Protein AF-A0A066YTC1-F1 (afdb_monomer_lite)

pLDDT: mean 77.13, std 18.14, range [31.25, 95.88]

Radius of gyration: 30.44 Å; chains: 1; bounding box: 88×81×54 Å

Organism: NCBI:txid1348663

Structure (mmCIF, N/CA/C/O backbone):
data_AF-A0A066YTC1-F1
#
_entry.id   AF-A0A066YTC1-F1
#
loop_
_atom_site.group_PDB
_atom_site.id
_atom_site.type_symbol
_atom_site.label_atom_id
_atom_site.label_alt_id
_atom_site.label_comp_id
_atom_site.label_asym_id
_atom_site.label_entity_id
_atom_site.label_seq_id
_atom_site.pdbx_PDB_ins_code
_atom_site.Cartn_x
_atom_site.Cartn_y
_atom_site.Cartn_z
_atom_site.occupancy
_atom_site.B_iso_or_equiv
_atom_site.auth_seq_id
_atom_site.auth_comp_id
_atom_site.auth_asym_id
_atom_site.auth_atom_id
_atom_site.pdbx_PDB_model_num
ATOM 1 N N . MET A 1 1 ? -10.044 -50.002 -0.070 1.00 46.72 1 MET A N 1
ATOM 2 C CA . MET A 1 1 ? -9.550 -51.236 0.582 1.00 46.72 1 MET A CA 1
ATOM 3 C C . MET A 1 1 ? -8.366 -51.788 -0.200 1.00 46.72 1 MET A C 1
ATOM 5 O O . MET A 1 1 ? -8.570 -52.399 -1.236 1.00 46.72 1 MET A O 1
ATOM 9 N N . ARG A 1 2 ? -7.144 -51.560 0.283 1.00 45.00 2 ARG A N 1
ATOM 10 C CA . ARG A 1 2 ? -5.980 -52.449 0.132 1.00 45.00 2 ARG A CA 1
ATOM 11 C C . ARG A 1 2 ? -5.010 -52.040 1.239 1.00 45.00 2 A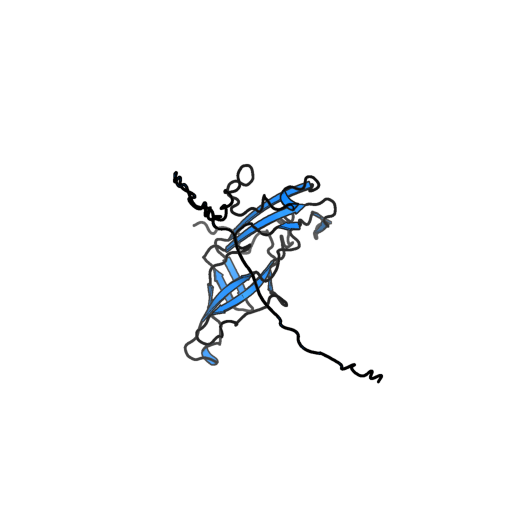RG A C 1
ATOM 13 O O . ARG A 1 2 ? -4.481 -50.937 1.222 1.00 45.00 2 ARG A O 1
ATOM 20 N N . ARG A 1 3 ? -4.953 -52.881 2.272 1.00 45.44 3 ARG A N 1
ATOM 21 C CA . ARG A 1 3 ? -4.012 -52.799 3.390 1.00 45.44 3 ARG A CA 1
ATOM 22 C C . ARG A 1 3 ? -2.730 -53.494 2.942 1.00 45.44 3 ARG A C 1
ATOM 24 O O . ARG A 1 3 ? -2.823 -54.600 2.416 1.00 45.44 3 ARG A O 1
ATOM 31 N N . THR A 1 4 ? -1.585 -52.886 3.216 1.00 64.12 4 THR A N 1
ATOM 32 C CA . THR A 1 4 ? -0.283 -53.563 3.198 1.00 64.12 4 THR A CA 1
ATOM 33 C C . THR A 1 4 ? 0.360 -53.341 4.577 1.00 64.12 4 THR A C 1
ATOM 35 O O . THR A 1 4 ? 0.188 -52.245 5.119 1.00 64.12 4 THR A O 1
ATOM 38 N N . PRO A 1 5 ? 0.989 -54.359 5.196 1.00 68.12 5 PRO A N 1
ATOM 39 C CA . PRO A 1 5 ? 1.424 -54.341 6.596 1.00 68.12 5 PRO A CA 1
ATOM 40 C C . PRO A 1 5 ? 2.858 -53.795 6.778 1.00 68.12 5 PRO A C 1
ATOM 42 O O . PRO A 1 5 ? 3.534 -53.547 5.778 1.00 68.12 5 PRO A O 1
ATOM 45 N N . PRO A 1 6 ? 3.314 -53.591 8.034 1.00 56.53 6 PRO A N 1
ATOM 46 C CA . PRO A 1 6 ? 4.632 -53.047 8.346 1.00 56.53 6 PRO A CA 1
ATOM 47 C C . PRO A 1 6 ? 5.684 -54.154 8.505 1.00 56.53 6 PRO A C 1
ATOM 49 O O . PRO A 1 6 ? 5.406 -55.180 9.126 1.00 56.53 6 PRO A O 1
ATOM 52 N N . ASP A 1 7 ? 6.904 -53.907 8.026 1.00 51.28 7 ASP A N 1
ATOM 53 C CA . ASP A 1 7 ? 8.065 -54.727 8.377 1.00 51.28 7 ASP A CA 1
ATOM 54 C C . ASP A 1 7 ? 8.744 -54.180 9.639 1.00 51.28 7 ASP A C 1
ATOM 56 O O . ASP A 1 7 ? 9.240 -53.052 9.696 1.00 51.28 7 ASP A O 1
ATOM 60 N N . HIS A 1 8 ? 8.725 -55.022 10.670 1.00 46.16 8 HIS A N 1
ATOM 61 C CA . HIS A 1 8 ? 9.591 -54.981 11.839 1.00 46.16 8 HIS A CA 1
ATOM 62 C C . HIS A 1 8 ? 10.933 -55.664 11.544 1.00 46.16 8 HIS A C 1
ATOM 64 O O . HIS A 1 8 ? 11.001 -56.530 10.674 1.00 46.16 8 HIS A O 1
ATOM 70 N N . SER A 1 9 ? 11.909 -55.399 12.427 1.00 46.56 9 SER A N 1
ATOM 71 C CA . SER A 1 9 ? 13.185 -56.118 12.666 1.00 46.56 9 SER A CA 1
ATOM 72 C C . SER A 1 9 ? 14.407 -55.376 12.110 1.00 46.56 9 SER A C 1
ATOM 74 O O . SER A 1 9 ? 14.385 -54.907 10.985 1.00 46.56 9 SER A O 1
ATOM 76 N N . ALA A 1 10 ? 15.539 -55.238 12.794 1.00 41.75 10 ALA A N 1
ATOM 77 C CA . ALA A 1 10 ? 15.956 -55.588 14.146 1.00 41.75 10 ALA A CA 1
ATOM 78 C C . ALA A 1 10 ? 17.289 -54.858 14.417 1.00 41.75 10 ALA A C 1
ATOM 80 O O . ALA A 1 10 ? 18.056 -54.584 13.497 1.00 41.75 10 ALA A O 1
ATOM 81 N N . SER A 1 11 ? 17.558 -54.581 15.691 1.00 47.09 11 SER A N 1
ATOM 82 C CA . SER A 1 11 ? 18.873 -54.201 16.218 1.00 47.09 11 SER A CA 1
ATOM 83 C C . SER A 1 11 ? 19.617 -55.463 16.678 1.00 47.09 11 SER A C 1
ATOM 85 O O . SER A 1 11 ? 18.967 -56.384 17.182 1.00 47.09 11 SER A O 1
ATOM 87 N N . PRO A 1 12 ? 20.948 -55.526 16.521 1.00 56.38 12 PRO A N 1
ATOM 88 C CA . PRO A 1 12 ? 21.817 -55.904 17.644 1.00 56.38 12 PRO A CA 1
ATOM 89 C C . PRO A 1 12 ? 23.050 -54.978 17.709 1.00 56.38 12 PRO A C 1
ATOM 91 O O . PRO A 1 12 ? 23.628 -54.607 16.694 1.00 56.38 12 PRO A O 1
ATOM 94 N N . ASP A 1 13 ? 23.332 -54.342 18.841 1.00 41.47 13 ASP A N 1
ATOM 95 C CA . ASP A 1 13 ? 24.068 -54.813 20.028 1.00 41.47 13 ASP A CA 1
ATOM 96 C C . ASP A 1 13 ? 25.603 -54.899 19.855 1.00 41.47 13 ASP A C 1
ATOM 98 O O . ASP A 1 13 ? 26.120 -55.639 19.028 1.00 41.47 13 ASP A O 1
ATOM 102 N N . ARG A 1 14 ? 26.277 -54.125 20.723 1.00 47.91 14 ARG A N 1
ATOM 103 C CA . ARG A 1 14 ? 27.639 -54.243 21.287 1.00 47.91 14 ARG A CA 1
ATOM 104 C C . ARG A 1 14 ? 28.844 -54.538 20.381 1.00 47.91 14 ARG A C 1
ATOM 106 O O . ARG A 1 14 ? 28.987 -55.629 19.862 1.00 47.91 14 ARG A O 1
ATOM 113 N N . THR A 1 15 ? 29.862 -53.678 20.512 1.00 49.47 15 THR A N 1
ATOM 114 C CA . THR A 1 15 ? 31.128 -54.070 21.175 1.00 49.47 15 THR A CA 1
ATOM 115 C C . THR A 1 15 ? 31.935 -52.842 21.594 1.00 49.47 15 THR A C 1
ATOM 117 O O . THR A 1 15 ? 32.222 -51.961 20.789 1.00 49.47 15 THR A O 1
ATOM 120 N N . ALA A 1 16 ? 32.305 -52.812 22.871 1.00 50.06 16 ALA A N 1
ATOM 121 C CA . ALA A 1 16 ? 33.395 -52.019 23.415 1.00 50.06 16 ALA A CA 1
ATOM 122 C C . ALA A 1 16 ? 34.653 -52.897 23.460 1.00 50.06 16 ALA A C 1
ATOM 124 O O . ALA A 1 16 ? 34.527 -54.067 23.806 1.00 50.06 16 ALA A O 1
ATOM 125 N N . ASP A 1 17 ? 35.833 -52.339 23.172 1.00 48.75 17 ASP A N 1
ATOM 126 C CA . ASP A 1 17 ? 37.091 -52.688 23.854 1.00 48.75 17 ASP A CA 1
ATOM 127 C C . ASP A 1 17 ? 38.230 -51.733 23.428 1.00 48.75 17 ASP A C 1
ATOM 129 O O . ASP A 1 17 ? 38.425 -51.456 22.250 1.00 48.75 17 ASP A O 1
ATOM 133 N N . ARG A 1 18 ? 38.834 -51.050 24.416 1.00 45.47 18 ARG A N 1
ATOM 134 C CA . ARG A 1 18 ? 40.226 -51.184 24.918 1.00 45.47 18 ARG A CA 1
ATOM 135 C C . ARG A 1 18 ? 41.316 -50.635 23.983 1.00 45.47 18 ARG A C 1
ATOM 137 O O . ARG A 1 18 ? 41.482 -51.096 22.871 1.00 45.47 18 ARG A O 1
ATOM 144 N N . ALA A 1 19 ? 42.043 -49.571 24.332 1.00 42.09 19 ALA A N 1
ATOM 145 C CA . ALA A 1 19 ? 42.971 -49.333 25.455 1.00 42.09 19 ALA A CA 1
ATOM 146 C C . ALA A 1 19 ? 44.452 -49.515 25.058 1.00 42.09 19 ALA A C 1
ATOM 148 O O . ALA A 1 19 ? 44.868 -50.595 24.659 1.00 42.09 19 ALA A O 1
ATOM 149 N N . GLY A 1 20 ? 45.247 -48.468 25.330 1.00 37.41 20 GLY A N 1
ATOM 150 C CA . GLY A 1 20 ? 46.707 -48.505 25.528 1.00 37.41 20 GLY A CA 1
ATOM 151 C C . GLY A 1 20 ? 47.554 -48.390 24.249 1.00 37.41 20 GLY A C 1
ATOM 152 O O . GLY A 1 20 ? 47.201 -48.932 23.223 1.00 37.41 20 GLY A O 1
ATOM 153 N N . SER A 1 21 ? 48.731 -47.759 24.216 1.00 45.66 21 SER A N 1
ATOM 154 C CA . SER A 1 21 ? 49.589 -47.260 25.288 1.00 45.66 21 SER A CA 1
ATOM 155 C C . SER A 1 21 ? 50.805 -46.528 24.680 1.00 45.66 21 SER A C 1
ATOM 157 O O . SER A 1 21 ? 51.435 -47.043 23.767 1.00 45.66 21 SER A O 1
ATOM 159 N N . ARG A 1 22 ? 51.201 -45.419 25.323 1.00 51.78 22 ARG A N 1
ATOM 160 C CA . ARG A 1 22 ? 52.590 -44.993 25.621 1.00 51.78 22 ARG A CA 1
ATOM 161 C C . ARG A 1 22 ? 53.524 -44.357 24.562 1.00 51.78 22 ARG A C 1
ATOM 163 O O . ARG A 1 22 ? 54.118 -45.023 23.729 1.00 51.78 22 ARG A O 1
ATOM 170 N N . ARG A 1 23 ? 53.910 -43.129 24.963 1.00 47.91 23 ARG A N 1
ATOM 171 C CA . ARG A 1 23 ? 55.274 -42.553 25.097 1.00 47.91 23 ARG A CA 1
ATOM 172 C C . ARG A 1 23 ? 55.883 -41.897 23.852 1.00 47.91 23 ARG A C 1
ATOM 174 O O . ARG A 1 23 ? 56.319 -42.579 22.939 1.00 47.91 23 ARG A O 1
ATOM 181 N N . LYS A 1 24 ? 56.161 -40.592 23.973 1.00 47.41 24 LYS A N 1
ATOM 182 C CA . LYS A 1 24 ? 57.497 -40.079 24.348 1.00 47.41 24 LYS A CA 1
ATOM 183 C C . LYS A 1 24 ? 57.399 -38.641 24.885 1.00 47.41 24 LYS A C 1
ATOM 185 O O . LYS A 1 24 ? 56.796 -37.779 24.262 1.00 47.41 24 LYS A O 1
ATOM 190 N N . LEU A 1 25 ? 57.981 -38.425 26.069 1.00 50.84 25 LEU A N 1
ATOM 191 C CA . LEU A 1 25 ? 58.286 -37.109 26.633 1.00 50.84 25 LEU A CA 1
ATOM 192 C C . LEU A 1 25 ? 59.528 -36.537 25.936 1.00 50.84 25 LEU A C 1
ATOM 194 O O . LEU A 1 25 ? 60.524 -37.246 25.803 1.00 50.84 25 LEU A O 1
ATOM 198 N N . GLY A 1 26 ? 59.499 -35.242 25.630 1.00 40.94 26 GLY A N 1
ATOM 199 C CA . GLY A 1 26 ? 60.671 -34.423 25.332 1.00 40.94 26 GLY A CA 1
ATOM 200 C C . GLY A 1 26 ? 60.413 -32.978 25.764 1.00 40.94 26 GLY A C 1
ATOM 201 O O . GLY A 1 26 ? 59.666 -32.263 25.112 1.00 40.94 26 GLY A O 1
ATOM 202 N N . ARG A 1 27 ? 60.987 -32.590 26.909 1.00 50.97 27 ARG A N 1
ATOM 203 C CA . ARG A 1 27 ? 61.191 -31.203 27.387 1.00 50.97 27 ARG A CA 1
ATOM 204 C C . ARG A 1 27 ? 62.142 -30.500 26.385 1.00 50.97 27 ARG A C 1
ATOM 206 O O . ARG A 1 27 ? 62.996 -31.197 25.856 1.00 50.97 27 ARG A O 1
ATOM 213 N N . LEU A 1 28 ? 62.126 -29.210 26.035 1.00 48.44 28 LEU A N 1
ATOM 214 C CA . LEU A 1 28 ? 61.995 -27.936 26.759 1.00 48.44 28 LEU A CA 1
ATOM 215 C C . LEU A 1 28 ? 62.015 -26.801 25.699 1.00 48.44 28 LEU A C 1
ATOM 217 O O . LEU A 1 28 ? 62.734 -26.955 24.716 1.00 48.44 28 LEU A O 1
ATOM 221 N N . ALA A 1 29 ? 61.322 -25.678 25.957 1.00 44.47 29 ALA A N 1
ATOM 222 C CA . ALA A 1 29 ? 61.742 -24.272 25.728 1.00 44.47 29 ALA A CA 1
ATOM 223 C C . ALA A 1 29 ? 60.575 -23.344 25.302 1.00 44.47 29 ALA A C 1
ATOM 225 O O . ALA A 1 29 ? 60.117 -23.355 24.166 1.00 44.47 29 ALA A O 1
ATOM 226 N N . VAL A 1 30 ? 60.134 -22.515 26.252 1.00 48.62 30 VAL A N 1
ATOM 227 C CA . VAL A 1 30 ? 59.433 -21.219 26.086 1.00 48.62 30 VAL A CA 1
ATOM 228 C C . VAL A 1 30 ? 60.564 -20.176 25.939 1.00 48.62 30 VAL A C 1
ATOM 230 O O . VAL A 1 30 ? 61.542 -20.345 26.674 1.00 48.62 30 VAL A O 1
ATOM 233 N N . PRO A 1 31 ? 60.524 -19.151 25.049 1.00 49.97 31 PRO A N 1
ATOM 234 C CA . PRO A 1 31 ? 59.521 -18.078 25.131 1.00 49.97 31 PRO A CA 1
ATOM 235 C C . PRO A 1 31 ? 59.122 -17.359 23.822 1.00 49.97 31 PRO A C 1
ATOM 237 O O . PRO A 1 31 ? 59.893 -17.265 22.879 1.00 49.97 31 PRO A O 1
ATOM 240 N N . ALA A 1 32 ? 57.915 -16.782 23.818 1.00 44.03 32 ALA A N 1
ATOM 241 C CA . ALA A 1 32 ? 57.628 -15.377 23.475 1.00 44.03 32 ALA A CA 1
ATOM 242 C C . ALA A 1 32 ? 56.118 -15.215 23.241 1.00 44.03 32 ALA A C 1
ATOM 244 O O . ALA A 1 32 ? 55.546 -15.747 22.293 1.00 44.03 32 ALA A O 1
ATOM 245 N N . ALA A 1 33 ? 55.474 -14.490 24.150 1.00 49.41 33 ALA A N 1
ATOM 246 C CA . ALA A 1 33 ? 54.106 -14.024 24.011 1.00 49.41 33 ALA A CA 1
ATOM 247 C C . ALA A 1 33 ? 53.993 -13.013 22.861 1.00 49.41 33 ALA A C 1
ATOM 249 O O . ALA A 1 33 ? 54.885 -12.185 22.723 1.00 49.41 33 ALA A O 1
ATOM 250 N N . LEU A 1 34 ? 52.878 -13.040 22.122 1.00 43.94 34 LEU A N 1
ATOM 251 C CA . LEU A 1 34 ? 52.234 -11.867 21.512 1.00 43.94 34 LEU A CA 1
ATOM 252 C C . LEU A 1 34 ? 50.791 -12.232 21.101 1.00 43.94 34 LEU A C 1
ATOM 254 O O . LEU A 1 34 ? 50.549 -12.916 20.115 1.00 43.94 34 LEU A O 1
ATOM 258 N N . ALA A 1 35 ? 49.857 -11.807 21.955 1.00 48.38 35 ALA A N 1
ATOM 259 C CA . ALA A 1 35 ? 48.477 -11.397 21.679 1.00 48.38 35 ALA A CA 1
ATOM 260 C C . ALA A 1 35 ? 47.731 -12.023 20.476 1.00 48.38 35 ALA A C 1
ATOM 262 O O . ALA A 1 35 ? 47.620 -11.424 19.411 1.00 48.38 35 ALA A O 1
ATOM 263 N N . GLY A 1 36 ? 47.061 -13.155 20.708 1.00 46.12 36 GLY A N 1
ATOM 264 C CA . GLY A 1 36 ? 45.890 -13.560 19.924 1.00 46.12 36 GLY A CA 1
ATOM 265 C C . GLY A 1 36 ? 44.627 -12.902 20.480 1.00 46.12 36 GLY A C 1
ATOM 266 O O . GLY A 1 36 ? 43.825 -13.567 21.132 1.00 46.12 36 GLY A O 1
ATOM 267 N N . ALA A 1 37 ? 44.478 -11.586 20.301 1.00 48.78 37 ALA A N 1
ATOM 268 C CA . ALA A 1 37 ? 43.236 -10.897 20.634 1.00 48.78 37 ALA A CA 1
ATOM 269 C C . ALA A 1 37 ? 42.168 -11.288 19.605 1.00 48.78 37 ALA A C 1
ATOM 271 O O . ALA A 1 37 ? 42.297 -11.018 18.412 1.00 48.78 37 ALA A O 1
ATOM 272 N N . ALA A 1 38 ? 41.134 -11.968 20.090 1.00 48.19 38 ALA A N 1
ATOM 273 C CA . ALA A 1 38 ? 39.969 -12.373 19.331 1.00 48.19 38 ALA A CA 1
ATOM 274 C C . ALA A 1 38 ? 39.331 -11.169 18.620 1.00 48.19 38 ALA A C 1
ATOM 276 O O . ALA A 1 38 ? 38.772 -10.277 19.257 1.00 48.19 38 ALA A O 1
ATOM 277 N N . LEU A 1 39 ? 39.366 -11.175 17.288 1.00 49.16 39 LEU A N 1
ATOM 278 C CA . LEU A 1 39 ? 38.479 -10.361 16.467 1.00 49.16 39 LEU A CA 1
ATOM 279 C C . LEU A 1 39 ? 37.079 -10.985 16.523 1.00 49.16 39 LEU A C 1
ATOM 281 O O . LEU A 1 39 ? 36.640 -11.661 15.597 1.00 49.16 39 LEU A O 1
ATOM 285 N N . LEU A 1 40 ? 36.360 -10.749 17.620 1.00 50.16 40 LEU A N 1
ATOM 286 C CA . LEU A 1 40 ? 34.901 -10.741 17.588 1.00 50.16 40 LEU A CA 1
ATOM 287 C C . LEU A 1 40 ? 34.491 -9.438 16.897 1.00 50.16 40 LEU A C 1
ATOM 289 O O . LEU A 1 40 ? 34.087 -8.470 17.537 1.00 50.16 40 LEU A O 1
ATOM 293 N N . ALA A 1 41 ? 34.662 -9.395 15.575 1.00 52.09 41 ALA A N 1
ATOM 294 C CA . ALA A 1 41 ? 34.012 -8.393 14.754 1.00 52.09 41 ALA A CA 1
ATOM 295 C C . ALA A 1 41 ? 32.510 -8.670 14.851 1.00 52.09 41 ALA A C 1
ATOM 297 O O . ALA A 1 41 ? 31.977 -9.535 14.158 1.00 52.09 41 ALA A O 1
ATOM 298 N N . GLY A 1 42 ? 31.843 -7.984 15.780 1.00 46.66 42 GLY A N 1
ATOM 299 C CA . GLY A 1 42 ? 30.395 -7.914 15.793 1.00 46.66 42 GLY A CA 1
ATOM 300 C C . GLY A 1 42 ? 29.955 -7.429 14.420 1.00 46.66 42 GLY A C 1
ATOM 301 O O . GLY A 1 42 ? 30.289 -6.316 14.015 1.00 46.66 42 GLY A O 1
ATOM 302 N N . THR A 1 43 ? 29.250 -8.276 13.679 1.00 45.72 43 THR A N 1
ATOM 303 C CA . THR A 1 43 ? 28.536 -7.878 12.472 1.00 45.72 43 THR A CA 1
ATOM 304 C C . THR A 1 43 ? 27.374 -6.995 12.907 1.00 45.72 43 THR A C 1
ATOM 306 O O . THR A 1 43 ? 26.236 -7.435 13.041 1.00 45.72 43 THR A O 1
ATOM 309 N N . VAL A 1 44 ? 27.666 -5.723 13.187 1.00 47.03 44 VAL A N 1
ATOM 310 C CA . VAL A 1 44 ? 26.627 -4.697 13.236 1.00 47.03 44 VAL A CA 1
ATOM 311 C C . VAL A 1 44 ? 25.929 -4.728 11.877 1.00 47.03 44 VAL A C 1
ATOM 313 O O . VAL A 1 44 ? 26.619 -4.635 10.856 1.00 47.03 44 VAL A O 1
ATOM 316 N N . PRO A 1 45 ? 24.598 -4.914 11.823 1.00 48.47 45 PRO A N 1
ATOM 317 C CA . PRO A 1 45 ? 23.890 -4.834 10.559 1.00 48.47 45 PRO A CA 1
ATOM 318 C C . PRO A 1 45 ? 24.192 -3.461 9.965 1.00 48.47 45 PRO A C 1
ATOM 320 O O . PRO A 1 45 ? 23.992 -2.434 10.616 1.00 48.47 45 PRO A O 1
ATOM 323 N N . ALA A 1 46 ? 24.741 -3.444 8.752 1.00 53.84 46 ALA A N 1
ATOM 324 C CA . ALA A 1 46 ? 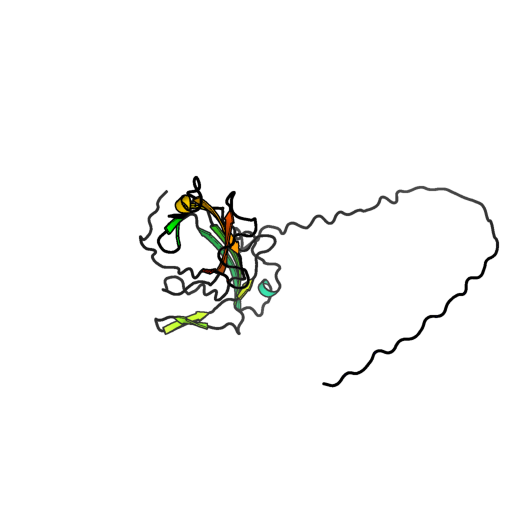24.954 -2.208 8.029 1.00 53.84 46 ALA A CA 1
ATOM 325 C C . ALA A 1 46 ? 23.582 -1.555 7.823 1.00 53.84 46 ALA A C 1
ATOM 327 O O . ALA A 1 46 ? 22.764 -2.050 7.046 1.00 53.84 46 ALA A O 1
ATOM 328 N N . SER A 1 47 ? 23.310 -0.462 8.541 1.00 57.19 47 SER A N 1
ATOM 329 C CA . SER A 1 47 ? 22.188 0.407 8.202 1.00 57.19 47 SER A CA 1
ATOM 330 C C . SER A 1 47 ? 22.403 0.876 6.771 1.00 57.19 47 SER A C 1
ATOM 332 O O . SER A 1 47 ? 23.396 1.541 6.476 1.00 57.19 47 SER A O 1
ATOM 334 N N . ALA A 1 48 ? 21.495 0.483 5.877 1.00 63.22 48 ALA A N 1
ATOM 335 C CA . ALA A 1 48 ? 21.498 0.965 4.507 1.00 63.22 48 ALA A CA 1
ATOM 336 C C . ALA A 1 48 ? 21.497 2.499 4.532 1.00 63.22 48 ALA A C 1
ATOM 338 O O . ALA A 1 48 ? 20.656 3.109 5.198 1.00 63.22 48 ALA A O 1
ATOM 339 N N . ALA A 1 49 ? 22.464 3.113 3.847 1.00 67.06 49 ALA A N 1
ATOM 340 C CA . ALA A 1 49 ? 22.498 4.558 3.691 1.00 67.06 49 ALA A CA 1
ATOM 341 C C . ALA A 1 49 ? 21.185 5.036 3.054 1.00 67.06 49 ALA A C 1
ATOM 343 O O . ALA A 1 49 ? 20.603 4.335 2.220 1.00 67.06 49 ALA A O 1
ATOM 344 N N . ALA A 1 50 ? 20.719 6.223 3.451 1.00 74.44 50 ALA A N 1
ATOM 345 C CA . ALA A 1 50 ? 19.537 6.815 2.839 1.00 74.44 50 ALA A CA 1
ATOM 346 C C . ALA A 1 50 ? 19.731 6.911 1.308 1.00 74.44 50 ALA A C 1
ATOM 348 O O . ALA A 1 50 ? 20.831 7.258 0.864 1.00 74.44 50 ALA A O 1
ATOM 349 N N . PRO A 1 51 ? 18.698 6.611 0.499 1.00 82.50 51 PRO A N 1
ATOM 350 C CA . PRO A 1 51 ? 18.778 6.692 -0.953 1.00 82.50 51 PRO A CA 1
ATOM 351 C C . PRO A 1 51 ? 19.241 8.077 -1.419 1.00 82.50 51 PRO A C 1
ATOM 353 O O . PRO A 1 51 ? 18.702 9.097 -0.987 1.00 82.50 51 PRO A O 1
ATOM 356 N N . GLY A 1 52 ? 20.244 8.104 -2.297 1.00 84.94 52 GLY A N 1
ATOM 357 C CA . GLY A 1 52 ? 20.758 9.325 -2.919 1.00 84.94 52 GLY A CA 1
ATOM 358 C C . GLY A 1 52 ? 20.217 9.555 -4.333 1.00 84.94 52 GLY A C 1
ATOM 359 O O . GLY A 1 52 ? 19.410 8.781 -4.855 1.00 84.94 52 GLY A O 1
ATOM 360 N N . GLY A 1 53 ? 20.697 10.619 -4.981 1.00 86.88 53 GLY A N 1
ATOM 361 C CA . GLY A 1 53 ? 20.372 10.930 -6.376 1.00 86.88 53 GLY A CA 1
ATOM 362 C C . GLY A 1 53 ? 18.867 11.165 -6.585 1.00 86.88 53 GLY A C 1
ATOM 363 O O . GLY A 1 53 ? 18.268 11.892 -5.785 1.00 86.88 53 GLY A O 1
ATOM 364 N N . PRO A 1 54 ? 18.230 10.555 -7.606 1.00 85.75 54 PRO A N 1
ATOM 365 C CA . PRO A 1 54 ? 16.804 10.758 -7.891 1.00 85.75 54 PRO A CA 1
ATOM 366 C C . PRO A 1 54 ? 15.874 10.215 -6.793 1.00 85.75 54 PRO A C 1
ATOM 368 O O . PRO A 1 54 ? 14.688 10.521 -6.796 1.00 85.75 54 PRO A O 1
ATOM 371 N N . TYR A 1 55 ? 16.407 9.444 -5.840 1.00 88.56 55 TYR A N 1
ATOM 372 C CA . TYR A 1 55 ? 15.659 8.865 -4.724 1.00 88.56 55 TYR A CA 1
ATOM 373 C C . TYR A 1 55 ? 15.847 9.629 -3.408 1.00 88.56 55 TYR A C 1
ATOM 375 O O . TYR A 1 55 ? 15.401 9.171 -2.353 1.00 88.56 55 TYR A O 1
ATOM 383 N N . THR A 1 56 ? 16.505 10.790 -3.448 1.00 89.00 56 THR A N 1
ATOM 384 C CA . THR A 1 56 ? 16.699 11.635 -2.265 1.00 89.00 56 THR A CA 1
ATOM 385 C C . THR A 1 56 ? 15.349 11.955 -1.619 1.00 89.00 56 THR A C 1
ATOM 387 O O . THR A 1 56 ? 14.429 12.432 -2.277 1.00 89.00 56 THR A O 1
ATOM 390 N N . GLY A 1 57 ? 15.215 11.669 -0.321 1.00 85.56 57 GLY A N 1
ATOM 391 C CA . GLY A 1 57 ? 13.966 11.870 0.426 1.00 85.56 57 GLY A CA 1
ATOM 392 C C . GLY A 1 57 ? 12.947 10.728 0.310 1.00 85.56 57 GLY A C 1
ATOM 393 O O . GLY A 1 57 ? 11.929 10.754 0.997 1.00 85.56 57 GLY A O 1
ATOM 394 N N . MET A 1 58 ? 13.225 9.677 -0.470 1.00 87.06 58 MET A N 1
ATOM 395 C CA . MET A 1 58 ? 12.308 8.541 -0.664 1.00 87.06 58 MET A CA 1
ATOM 396 C C . MET A 1 58 ? 12.454 7.430 0.389 1.00 87.06 58 MET A C 1
ATOM 398 O O . MET A 1 58 ? 12.001 6.304 0.187 1.00 87.06 58 MET A O 1
ATOM 402 N N . GLY A 1 59 ? 13.065 7.742 1.536 1.00 84.62 59 GLY A N 1
ATOM 403 C CA . GLY A 1 59 ? 13.097 6.874 2.715 1.00 84.62 59 GLY A CA 1
ATOM 404 C C . GLY A 1 59 ? 13.703 5.496 2.449 1.00 84.62 59 GLY A C 1
ATOM 405 O O . GLY A 1 59 ? 14.887 5.380 2.168 1.00 84.62 59 GLY A O 1
ATOM 406 N N . ASN A 1 60 ? 12.892 4.444 2.563 1.00 91.06 60 ASN A N 1
ATOM 407 C CA . ASN A 1 60 ? 13.320 3.042 2.520 1.00 91.06 60 ASN A CA 1
ATOM 408 C C . ASN A 1 60 ? 13.172 2.401 1.129 1.00 91.06 60 ASN A C 1
ATOM 410 O O . ASN A 1 60 ? 12.866 1.213 1.007 1.00 91.06 60 ASN A O 1
ATOM 414 N N . CYS A 1 61 ? 13.361 3.202 0.081 1.00 91.38 61 CYS A N 1
ATOM 415 C CA . CYS A 1 61 ? 13.358 2.761 -1.310 1.00 91.38 61 CYS A CA 1
ATOM 416 C C . CYS A 1 61 ? 14.311 1.555 -1.507 1.00 91.38 61 CYS A C 1
ATOM 418 O O . CYS A 1 61 ? 15.489 1.654 -1.149 1.00 91.38 61 CYS A O 1
ATOM 420 N N . PRO A 1 62 ? 13.842 0.414 -2.049 1.00 93.56 62 PRO A N 1
ATOM 421 C CA . PRO A 1 62 ? 14.594 -0.841 -2.050 1.00 93.56 62 PRO A CA 1
ATOM 422 C C . PRO A 1 62 ? 15.623 -0.935 -3.186 1.00 93.56 62 PRO A C 1
ATOM 424 O O . PRO A 1 62 ? 15.630 -1.890 -3.954 1.00 93.56 62 PRO A O 1
ATOM 427 N N . LEU A 1 63 ? 16.520 0.045 -3.297 1.00 91.12 63 LEU A N 1
ATOM 428 C CA . LEU A 1 63 ? 17.467 0.171 -4.416 1.00 91.12 63 LEU A CA 1
ATOM 429 C C . LEU A 1 63 ? 18.425 -1.015 -4.591 1.00 91.12 63 LEU A C 1
ATOM 431 O O . LEU A 1 63 ? 18.947 -1.221 -5.680 1.00 91.12 63 LEU A O 1
ATOM 435 N N . SER A 1 64 ? 18.662 -1.793 -3.534 1.00 90.31 64 SER A N 1
ATOM 436 C CA . SER A 1 64 ? 19.492 -2.999 -3.582 1.00 90.31 64 SER A CA 1
ATOM 437 C C . SER A 1 64 ? 18.738 -4.256 -4.029 1.00 90.31 64 SER A C 1
ATOM 439 O O . SER A 1 64 ? 19.361 -5.305 -4.196 1.00 90.31 64 SER A O 1
ATOM 441 N N . ALA A 1 65 ? 17.414 -4.195 -4.200 1.00 92.75 65 ALA A N 1
ATOM 442 C CA . ALA A 1 65 ? 16.646 -5.331 -4.692 1.00 92.75 65 ALA A CA 1
ATOM 443 C C . ALA A 1 65 ? 17.006 -5.612 -6.165 1.00 92.75 65 ALA A C 1
ATOM 445 O O . ALA A 1 65 ? 17.042 -4.668 -6.955 1.00 92.75 65 ALA A O 1
ATOM 446 N N . PRO A 1 66 ? 17.197 -6.882 -6.579 1.00 93.94 66 PRO A N 1
ATOM 447 C CA . PRO A 1 66 ? 17.602 -7.215 -7.948 1.00 93.94 66 PRO A CA 1
ATOM 448 C C . PRO A 1 66 ? 16.705 -6.600 -9.027 1.00 93.94 66 PRO A C 1
ATOM 450 O O . PRO A 1 66 ? 17.204 -6.073 -10.013 1.00 93.94 66 PRO A O 1
ATOM 453 N N . ALA A 1 67 ? 15.390 -6.571 -8.796 1.00 92.81 67 ALA A N 1
ATOM 454 C CA . ALA A 1 67 ? 14.435 -5.977 -9.728 1.00 92.81 67 ALA A CA 1
ATOM 455 C C . ALA A 1 67 ? 14.622 -4.458 -9.927 1.00 92.81 67 ALA A C 1
ATOM 457 O O . ALA A 1 67 ? 14.264 -3.923 -10.968 1.00 92.81 67 ALA A O 1
ATOM 458 N N . MET A 1 68 ? 15.201 -3.748 -8.956 1.00 92.06 68 MET A N 1
ATOM 459 C CA . MET A 1 68 ? 15.445 -2.303 -9.052 1.00 92.06 68 MET A CA 1
ATOM 460 C C . MET A 1 68 ? 16.742 -1.974 -9.805 1.00 92.06 68 MET A C 1
ATOM 462 O O . MET A 1 68 ? 16.935 -0.829 -10.207 1.00 92.06 68 MET A O 1
ATOM 466 N N . ALA A 1 69 ? 17.620 -2.964 -9.991 1.00 91.75 69 ALA A N 1
ATOM 467 C CA . ALA A 1 69 ? 18.902 -2.835 -10.682 1.00 91.75 69 ALA A CA 1
ATOM 468 C C . ALA A 1 69 ? 18.937 -3.568 -12.036 1.00 91.75 69 ALA A C 1
ATOM 470 O O . ALA A 1 69 ? 19.959 -3.535 -12.719 1.00 91.75 69 ALA A O 1
ATOM 471 N N . ASP A 1 70 ? 17.849 -4.244 -12.415 1.00 92.44 70 ASP A N 1
ATOM 472 C CA . ASP A 1 70 ? 17.767 -5.002 -13.660 1.00 92.44 70 ASP A CA 1
ATOM 473 C C . ASP A 1 70 ? 17.656 -4.052 -14.871 1.00 92.44 70 ASP A C 1
ATOM 475 O O . ASP A 1 70 ? 16.652 -3.342 -14.999 1.00 92.44 70 ASP A O 1
ATOM 479 N N . PRO A 1 71 ? 18.647 -4.032 -15.784 1.00 90.56 71 PRO A N 1
ATOM 480 C CA . PRO A 1 71 ? 18.618 -3.176 -16.967 1.00 90.56 71 PRO A CA 1
ATOM 481 C C . PRO A 1 71 ? 17.554 -3.585 -17.998 1.00 90.56 71 PRO A C 1
ATOM 483 O O . PRO A 1 71 ? 17.307 -2.830 -18.936 1.00 90.56 71 PRO A O 1
ATOM 486 N N . ALA A 1 72 ? 16.931 -4.762 -17.866 1.00 92.44 72 ALA A N 1
ATOM 487 C CA . ALA A 1 72 ? 15.811 -5.173 -18.710 1.00 92.44 72 ALA A CA 1
ATOM 488 C C . ALA A 1 72 ? 14.499 -4.449 -18.354 1.00 92.44 72 ALA A C 1
ATOM 490 O O . ALA A 1 72 ? 13.568 -4.437 -19.166 1.00 92.44 72 ALA A O 1
ATOM 491 N N . ASN A 1 73 ? 14.419 -3.836 -17.168 1.00 93.00 73 ASN A N 1
ATOM 492 C CA . ASN A 1 73 ? 13.265 -3.045 -16.763 1.00 93.00 73 ASN A CA 1
ATOM 493 C C . ASN A 1 73 ? 13.282 -1.676 -17.447 1.00 93.00 73 ASN A C 1
ATOM 495 O O . ASN A 1 73 ? 14.263 -0.938 -17.395 1.00 93.00 73 ASN A O 1
ATOM 499 N N . LEU A 1 74 ? 12.160 -1.324 -18.072 1.00 90.12 74 LEU A N 1
ATOM 500 C CA . LEU A 1 74 ? 11.992 -0.088 -18.839 1.00 90.12 74 LEU A CA 1
ATOM 501 C C . LEU A 1 74 ? 11.863 1.139 -17.935 1.00 90.12 74 LEU A C 1
ATOM 503 O O . LEU A 1 74 ? 12.182 2.256 -18.336 1.00 90.12 74 LEU A O 1
ATOM 507 N N . GLN A 1 75 ? 11.377 0.933 -16.713 1.00 91.56 75 GLN A N 1
ATOM 508 C CA . GLN A 1 75 ? 11.301 1.964 -15.695 1.00 91.56 75 GLN A CA 1
ATOM 509 C C . GLN A 1 75 ? 11.463 1.333 -14.318 1.00 91.56 75 GLN A C 1
ATOM 511 O O . GLN A 1 75 ? 10.904 0.274 -14.042 1.00 91.56 75 GLN A O 1
ATOM 516 N N . VAL A 1 76 ? 12.193 2.015 -13.445 1.00 93.44 76 VAL A N 1
ATOM 517 C CA . VAL A 1 76 ? 12.288 1.711 -12.018 1.00 93.44 76 VAL A CA 1
ATOM 518 C C . VAL A 1 76 ? 12.048 3.000 -11.249 1.00 93.44 76 VAL A C 1
ATOM 520 O O . VAL A 1 76 ? 12.392 4.088 -11.717 1.00 93.44 76 VAL A O 1
ATOM 523 N N . GLY A 1 77 ? 11.424 2.899 -10.088 1.00 92.56 77 GLY A N 1
ATOM 524 C CA . GLY A 1 77 ? 11.073 4.067 -9.304 1.00 92.56 77 GLY A CA 1
ATOM 525 C C . GLY A 1 77 ? 10.702 3.702 -7.883 1.00 92.56 77 GLY A C 1
ATOM 526 O O . GLY A 1 77 ? 10.561 2.534 -7.529 1.00 92.56 77 GLY A O 1
ATOM 527 N N . CYS A 1 78 ? 10.536 4.721 -7.056 1.00 93.94 78 CYS A N 1
ATOM 528 C CA . CYS A 1 78 ? 10.003 4.556 -5.717 1.00 93.94 78 CYS A CA 1
ATOM 529 C C . CYS A 1 78 ? 8.776 5.429 -5.543 1.00 93.94 78 CYS A C 1
ATOM 531 O O . CYS A 1 78 ? 8.621 6.455 -6.200 1.00 93.94 78 CYS A O 1
ATOM 533 N N . LEU A 1 79 ? 7.884 4.999 -4.666 1.00 91.69 79 LEU A N 1
ATOM 534 C CA . LEU A 1 79 ? 6.722 5.761 -4.262 1.00 91.69 79 LEU A CA 1
ATOM 535 C C . LEU A 1 79 ? 6.795 5.955 -2.757 1.00 91.69 79 LEU A C 1
ATOM 537 O O . LEU A 1 79 ? 6.994 4.999 -2.009 1.00 91.69 79 LEU A O 1
ATOM 541 N N . VAL A 1 80 ? 6.612 7.199 -2.326 1.00 91.75 80 VAL A N 1
ATOM 542 C CA . VAL A 1 80 ? 6.332 7.545 -0.936 1.00 91.75 80 VAL A CA 1
ATOM 543 C C . VAL A 1 80 ? 5.086 8.412 -0.940 1.00 91.75 80 VAL A C 1
ATOM 545 O O . VAL A 1 80 ? 5.068 9.476 -1.550 1.00 91.75 80 VAL A O 1
ATOM 548 N N . SER A 1 81 ? 4.040 7.946 -0.271 1.00 88.50 81 SER A N 1
ATOM 549 C CA . SER A 1 81 ? 2.803 8.688 -0.071 1.00 88.50 81 SER A CA 1
ATOM 550 C C . SER A 1 81 ? 2.595 8.909 1.419 1.00 88.50 81 SER A C 1
ATOM 552 O O . SER A 1 81 ? 2.682 7.973 2.216 1.00 88.50 81 SER A O 1
ATOM 554 N N . VAL A 1 82 ? 2.353 10.163 1.793 1.00 89.69 82 VAL A N 1
ATOM 555 C CA . VAL A 1 82 ? 2.034 10.565 3.162 1.00 89.69 82 VAL A CA 1
ATOM 556 C C . VAL A 1 82 ? 0.652 11.195 3.140 1.00 89.69 82 VAL A C 1
ATOM 558 O O . VAL A 1 82 ? 0.450 12.255 2.552 1.00 89.69 82 VAL A O 1
ATOM 561 N N . THR A 1 83 ? -0.307 10.529 3.771 1.00 86.50 83 THR A N 1
ATOM 562 C CA . THR A 1 83 ? -1.676 11.025 3.915 1.00 86.50 83 THR A CA 1
ATOM 563 C C . THR A 1 83 ? -1.828 11.600 5.314 1.00 86.50 83 THR A C 1
ATOM 565 O O . THR A 1 83 ? -1.923 10.840 6.271 1.00 86.50 83 THR A O 1
ATOM 568 N N . ASN A 1 84 ? -1.824 12.929 5.441 1.00 86.38 84 ASN A N 1
ATOM 569 C CA . ASN A 1 84 ? -1.822 13.612 6.745 1.00 86.38 84 ASN A CA 1
ATOM 570 C C . ASN A 1 84 ? -3.164 13.550 7.489 1.00 86.38 84 ASN A C 1
ATOM 572 O O . ASN A 1 84 ? -3.210 13.782 8.692 1.00 86.38 84 ASN A O 1
ATOM 576 N N . GLY A 1 85 ? -4.251 13.230 6.795 1.00 82.69 85 GLY A N 1
ATOM 577 C CA . GLY A 1 85 ? -5.561 13.093 7.408 1.00 82.69 85 GLY A CA 1
ATOM 578 C C . GLY A 1 85 ? -6.631 12.732 6.392 1.00 82.69 85 GLY A C 1
ATOM 579 O O . GLY A 1 85 ? -6.400 12.753 5.181 1.00 82.69 85 GLY A O 1
ATOM 580 N N . GLY A 1 86 ? -7.809 12.390 6.896 1.00 82.31 86 GLY A N 1
ATOM 581 C CA . GLY A 1 86 ? -8.948 12.011 6.078 1.00 82.31 86 GLY A CA 1
ATOM 582 C C . GLY A 1 86 ? -10.043 11.349 6.900 1.00 82.31 86 GLY A C 1
ATOM 583 O O . GLY A 1 86 ? -10.117 11.494 8.120 1.00 82.31 86 GLY A O 1
ATOM 584 N N . LYS A 1 87 ? -10.915 10.615 6.213 1.00 81.50 87 LYS A N 1
ATOM 585 C CA . LYS A 1 87 ? -11.990 9.844 6.834 1.00 81.50 87 LYS A CA 1
ATOM 586 C C . LYS A 1 87 ? -12.161 8.506 6.131 1.00 81.50 87 LYS A C 1
ATOM 588 O O . LYS A 1 87 ? -12.136 8.448 4.903 1.00 81.50 87 LYS A O 1
ATOM 593 N N . PHE A 1 88 ? -12.381 7.457 6.909 1.00 77.00 88 PHE A N 1
ATOM 594 C CA . PHE A 1 88 ? -12.849 6.162 6.427 1.00 77.00 88 PHE A CA 1
ATOM 595 C C . PHE A 1 88 ? -14.303 5.980 6.843 1.00 77.00 88 PHE A C 1
ATOM 597 O O . PHE A 1 88 ? -14.721 6.467 7.891 1.00 77.00 88 PHE A O 1
ATOM 604 N N . THR A 1 89 ? -15.100 5.301 6.029 1.00 77.12 89 THR A N 1
ATOM 605 C CA . THR A 1 89 ? -16.493 5.001 6.371 1.00 77.12 89 THR A CA 1
ATOM 606 C C . THR A 1 89 ? -16.669 3.493 6.427 1.00 77.12 89 THR A C 1
ATOM 608 O O . THR A 1 89 ? -16.457 2.805 5.432 1.00 77.12 89 THR A O 1
ATOM 611 N N . LEU A 1 90 ? -17.014 2.983 7.608 1.00 73.00 90 LEU A N 1
ATOM 612 C CA . LEU A 1 90 ? -17.308 1.575 7.857 1.00 73.00 90 LEU A CA 1
ATOM 613 C C . LEU A 1 90 ? -18.817 1.447 8.080 1.00 73.00 90 LEU A C 1
ATOM 615 O O . LEU A 1 90 ? -19.330 1.809 9.139 1.00 73.00 90 LEU A O 1
ATOM 619 N N . GLY A 1 91 ? -19.540 0.971 7.065 1.00 76.12 91 GLY A N 1
ATOM 620 C CA . GLY A 1 91 ? -21.004 0.978 7.085 1.00 76.12 91 GLY A CA 1
ATOM 621 C C . GLY A 1 91 ? -21.540 2.410 7.179 1.00 76.12 91 GLY A C 1
ATOM 622 O O . GLY A 1 91 ? -21.324 3.205 6.270 1.00 76.12 91 GLY A O 1
ATOM 623 N N . SER A 1 92 ? -22.214 2.747 8.280 1.00 76.75 92 SER A N 1
ATOM 624 C CA . SER A 1 92 ? -22.694 4.106 8.580 1.00 76.75 92 SER A CA 1
ATOM 625 C C . SER A 1 92 ? -21.739 4.928 9.453 1.00 76.75 92 SER A C 1
ATOM 627 O O . SER A 1 92 ? -21.993 6.107 9.696 1.00 76.75 92 SER A O 1
ATOM 629 N N . THR A 1 93 ? -20.665 4.326 9.965 1.00 74.75 93 THR A N 1
ATOM 630 C CA . THR A 1 93 ? -19.748 4.980 10.903 1.00 74.75 93 THR A CA 1
ATOM 631 C C . THR A 1 93 ? -18.630 5.679 10.145 1.00 74.75 93 THR A C 1
ATOM 633 O O . THR A 1 93 ? -17.880 5.046 9.403 1.00 74.75 93 THR A O 1
ATOM 636 N N . VAL A 1 94 ? -18.490 6.988 10.355 1.00 80.56 94 VAL A N 1
ATOM 637 C CA . VAL A 1 94 ? -17.373 7.778 9.827 1.00 80.56 94 VAL A CA 1
ATOM 638 C C . VAL A 1 94 ? -16.262 7.830 10.871 1.00 80.56 94 VAL A C 1
ATOM 640 O O . VAL A 1 94 ? -16.476 8.297 11.985 1.00 80.56 94 VAL A O 1
ATOM 643 N N . VAL A 1 95 ? -15.073 7.375 10.490 1.00 78.44 95 VAL A N 1
ATOM 644 C CA . VAL A 1 95 ? -13.863 7.371 11.312 1.00 78.44 95 VAL A CA 1
ATOM 645 C C . VAL A 1 95 ? -12.890 8.396 10.737 1.00 78.44 95 VAL A C 1
ATOM 647 O O . VAL A 1 95 ? -12.267 8.129 9.702 1.00 78.44 95 VAL A O 1
ATOM 650 N N . PRO A 1 96 ? -12.773 9.588 11.341 1.00 82.31 96 PRO A N 1
ATOM 651 C CA . PRO A 1 96 ? -11.739 10.532 10.958 1.00 82.31 96 PRO A CA 1
ATOM 652 C C . PRO A 1 96 ? -10.366 10.028 11.416 1.00 82.31 96 PRO A C 1
ATOM 654 O O . PRO A 1 96 ? -10.239 9.368 12.445 1.00 82.31 96 PRO A O 1
ATOM 657 N N . PHE A 1 97 ? -9.326 10.389 10.676 1.00 81.56 97 PHE A N 1
ATOM 658 C CA . PHE A 1 97 ? -7.946 10.257 11.124 1.00 81.56 97 PHE A CA 1
ATOM 659 C C . PHE A 1 97 ? -7.205 11.563 10.847 1.00 81.56 97 PHE A C 1
ATOM 661 O O . PHE A 1 97 ? -7.368 12.179 9.794 1.00 81.56 97 PHE A O 1
ATOM 668 N N . ASN A 1 98 ? -6.411 11.998 11.818 1.00 81.31 98 ASN A N 1
ATOM 669 C CA . ASN A 1 98 ? -5.671 13.265 11.806 1.00 81.31 98 ASN A CA 1
ATOM 670 C C . ASN A 1 98 ? -4.155 13.060 11.920 1.00 81.31 98 ASN A C 1
ATOM 672 O O . ASN A 1 98 ? -3.407 14.018 12.083 1.00 81.31 98 ASN A O 1
ATOM 676 N N . SER A 1 99 ? -3.721 11.803 11.908 1.00 82.94 99 SER A N 1
ATOM 677 C CA . SER A 1 99 ? -2.331 11.426 12.084 1.00 82.94 99 SER A CA 1
ATOM 678 C C . SER A 1 99 ? -1.826 10.764 10.797 1.00 82.94 99 SER A C 1
ATOM 680 O O . SER A 1 99 ? -2.571 9.978 10.200 1.00 82.94 99 SER A O 1
ATOM 682 N N . PRO A 1 100 ? -0.595 11.066 10.341 1.00 87.31 100 PRO A N 1
ATOM 683 C CA . PRO A 1 100 ? -0.156 10.667 9.012 1.00 87.31 100 PRO A CA 1
ATOM 684 C C . PRO A 1 100 ? -0.083 9.152 8.806 1.00 87.31 100 PRO A C 1
ATOM 686 O O . PRO A 1 100 ? 0.555 8.438 9.580 1.00 87.31 100 PRO A O 1
ATOM 689 N N . ILE A 1 101 ? -0.664 8.679 7.704 1.00 88.88 101 ILE A N 1
ATOM 690 C CA . ILE A 1 101 ? -0.446 7.329 7.176 1.00 88.88 101 ILE A CA 1
ATOM 691 C C . ILE A 1 101 ? 0.647 7.416 6.115 1.00 88.88 101 ILE A C 1
ATOM 693 O O . ILE A 1 101 ? 0.522 8.174 5.149 1.00 88.88 101 ILE A O 1
ATOM 697 N N . LYS A 1 102 ? 1.718 6.638 6.279 1.00 91.56 102 LYS A N 1
ATOM 698 C CA . LYS A 1 102 ? 2.823 6.556 5.319 1.00 91.56 102 LYS A CA 1
ATOM 699 C C . LYS A 1 102 ? 2.755 5.241 4.554 1.00 91.56 102 LYS A C 1
ATOM 701 O O . LYS A 1 102 ? 2.750 4.177 5.165 1.00 91.56 102 LYS A O 1
ATOM 706 N N . LEU A 1 103 ? 2.786 5.322 3.231 1.00 92.06 103 LEU A N 1
ATOM 707 C CA . LEU A 1 103 ? 2.905 4.199 2.307 1.00 92.06 103 LEU A CA 1
ATOM 708 C C . LEU A 1 103 ? 4.199 4.362 1.506 1.00 92.06 103 LEU A C 1
ATOM 710 O O . LEU A 1 103 ? 4.444 5.433 0.952 1.00 92.06 103 LEU A O 1
ATOM 714 N N . GLN A 1 104 ? 5.038 3.331 1.455 1.00 93.44 104 GLN A N 1
ATOM 715 C CA . GLN A 1 104 ? 6.293 3.369 0.706 1.00 93.44 104 GLN A CA 1
ATOM 716 C C . GLN A 1 104 ? 6.637 2.019 0.083 1.00 93.44 104 GLN A C 1
ATOM 718 O O . GLN A 1 104 ? 6.505 0.974 0.720 1.00 93.44 104 GLN A O 1
ATOM 72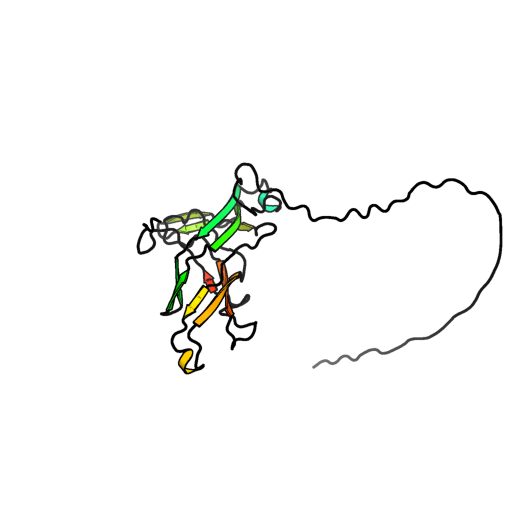3 N N . PHE A 1 105 ? 7.106 2.046 -1.160 1.00 94.62 105 PHE A N 1
ATOM 724 C CA . PHE A 1 105 ? 7.573 0.863 -1.879 1.00 94.62 105 PHE A CA 1
ATOM 725 C C . PHE A 1 105 ? 8.397 1.255 -3.110 1.00 94.62 105 PHE A C 1
ATOM 727 O O . PHE A 1 105 ? 8.318 2.384 -3.596 1.00 94.62 105 PHE A O 1
ATOM 734 N N . GLY A 1 106 ? 9.191 0.314 -3.617 1.00 95.19 106 GLY A N 1
ATOM 735 C CA . GLY A 1 106 ? 9.779 0.399 -4.951 1.00 95.19 106 GLY A CA 1
ATOM 736 C C . GLY A 1 106 ? 8.820 -0.148 -6.000 1.00 95.19 106 GLY A C 1
ATOM 737 O O . GLY A 1 106 ? 7.908 -0.911 -5.684 1.00 95.19 106 GLY A O 1
ATOM 738 N N . PHE A 1 107 ? 9.019 0.213 -7.254 1.00 95.25 107 PHE A N 1
ATOM 739 C CA . PHE A 1 107 ? 8.274 -0.347 -8.366 1.00 95.25 107 PHE A CA 1
ATOM 740 C C . PHE A 1 107 ? 9.139 -0.423 -9.616 1.00 95.25 107 PHE A C 1
ATOM 742 O O . PHE A 1 107 ? 10.109 0.321 -9.768 1.00 95.25 107 PHE A O 1
ATOM 749 N N . TYR A 1 108 ? 8.760 -1.310 -10.526 1.00 94.94 108 TYR A N 1
ATOM 750 C CA . TYR A 1 108 ? 9.386 -1.416 -11.833 1.00 94.94 108 TYR A CA 1
ATOM 751 C C . TYR A 1 108 ? 8.371 -1.805 -12.904 1.00 94.94 108 TYR A C 1
ATOM 753 O O . TYR A 1 108 ? 7.316 -2.380 -12.615 1.00 94.94 108 TYR A O 1
ATOM 761 N N . TRP A 1 109 ? 8.701 -1.473 -14.144 1.00 93.94 109 TRP A N 1
ATOM 762 C CA . TRP A 1 109 ? 7.969 -1.875 -15.330 1.00 93.94 109 TRP A CA 1
ATOM 763 C C . TRP A 1 109 ? 8.862 -2.745 -16.197 1.00 93.94 109 TRP A C 1
ATOM 765 O O . TRP A 1 109 ? 9.834 -2.272 -16.790 1.00 93.94 109 TRP A O 1
ATOM 775 N N . ASP A 1 110 ? 8.533 -4.029 -16.242 1.00 88.75 110 ASP A N 1
ATOM 776 C CA . ASP A 1 110 ? 9.137 -4.962 -17.174 1.00 88.75 110 ASP A CA 1
ATOM 777 C C . ASP A 1 110 ? 8.378 -4.942 -18.513 1.00 88.75 110 ASP A C 1
ATOM 779 O O . ASP A 1 110 ? 7.193 -4.613 -18.577 1.00 88.75 110 ASP A O 1
ATOM 783 N N . LYS A 1 111 ? 9.048 -5.331 -19.600 1.00 83.69 111 LYS A N 1
ATOM 784 C CA . LYS A 1 111 ? 8.462 -5.324 -20.953 1.00 83.69 111 LYS A CA 1
ATOM 785 C C . LYS A 1 111 ? 7.238 -6.245 -21.112 1.00 83.69 111 LYS A C 1
ATOM 787 O O . LYS A 1 111 ? 6.478 -6.074 -22.058 1.00 83.69 111 LYS A O 1
ATOM 792 N N . SER A 1 112 ? 7.065 -7.238 -20.238 1.00 85.81 112 SER A N 1
ATOM 793 C CA . SER A 1 112 ? 5.935 -8.177 -20.262 1.00 85.81 112 SER A CA 1
ATOM 794 C C . SER A 1 112 ? 4.786 -7.766 -19.340 1.00 85.81 112 SER A C 1
ATOM 796 O O . SER A 1 112 ? 3.805 -8.503 -19.202 1.00 85.81 112 SER A O 1
ATOM 798 N N . ALA A 1 113 ? 4.896 -6.610 -18.686 1.00 85.06 113 ALA A N 1
ATOM 799 C CA . ALA A 1 113 ? 3.879 -6.153 -17.769 1.00 85.06 113 ALA A CA 1
ATOM 800 C C . ALA A 1 113 ? 2.549 -5.879 -18.498 1.00 85.06 113 ALA A C 1
ATOM 802 O O . ALA A 1 113 ? 2.546 -5.396 -19.630 1.00 85.06 113 ALA A O 1
ATOM 803 N N . PRO A 1 114 ? 1.411 -6.184 -17.855 1.00 89.62 114 PRO A N 1
ATOM 804 C CA . PRO A 1 114 ? 0.107 -5.985 -18.455 1.00 89.62 114 PRO A CA 1
ATOM 805 C C . PRO A 1 114 ? -0.243 -4.498 -18.519 1.00 89.62 114 PRO A C 1
ATOM 807 O O . PRO A 1 114 ? 0.119 -3.714 -17.638 1.00 89.62 114 PRO A O 1
ATOM 810 N N . GLU A 1 115 ? -1.024 -4.143 -19.529 1.00 90.19 115 GLU A N 1
ATOM 811 C CA . GLU A 1 115 ? -1.688 -2.849 -19.629 1.00 90.19 115 GLU A CA 1
ATOM 812 C C . GLU A 1 115 ? -3.138 -2.957 -19.146 1.00 90.19 115 GLU A C 1
ATOM 814 O O . GLU A 1 115 ? -3.763 -4.019 -19.202 1.00 90.19 115 GLU A O 1
ATOM 819 N N . VAL A 1 116 ? -3.681 -1.843 -18.667 1.00 89.50 116 VAL A N 1
ATOM 820 C CA . VAL A 1 116 ? -5.110 -1.666 -18.405 1.00 89.50 116 VAL A CA 1
ATOM 821 C C . VAL A 1 116 ? -5.685 -0.659 -19.364 1.00 89.50 116 VAL A C 1
ATOM 823 O O . VAL A 1 116 ? -5.040 0.339 -19.660 1.00 89.50 116 VAL A O 1
ATOM 826 N N . THR A 1 117 ? -6.914 -0.903 -19.799 1.00 89.31 117 THR A N 1
ATOM 827 C CA . THR A 1 117 ? -7.712 0.075 -20.534 1.00 89.31 117 THR A CA 1
ATOM 828 C C . THR A 1 117 ? -8.641 0.781 -19.557 1.00 89.31 117 THR A C 1
ATOM 830 O O . THR A 1 117 ? -9.382 0.130 -18.814 1.00 89.31 117 THR A O 1
ATOM 833 N N . PHE A 1 118 ? -8.587 2.106 -19.538 1.00 84.75 118 PHE A N 1
ATOM 834 C CA . PHE A 1 118 ? -9.487 2.943 -18.761 1.00 84.75 118 PHE A CA 1
ATOM 835 C C . PHE A 1 118 ? -10.849 3.086 -19.463 1.00 84.75 118 PHE A C 1
ATOM 837 O O . PHE A 1 118 ? -10.977 2.770 -20.650 1.00 84.75 118 PHE A O 1
ATOM 844 N N . PRO A 1 119 ? -11.900 3.544 -18.753 1.00 82.00 119 PRO A N 1
ATOM 845 C CA . PRO A 1 119 ? -13.231 3.709 -19.342 1.00 82.00 119 PRO A CA 1
ATOM 846 C C . PRO A 1 119 ? -13.292 4.664 -20.545 1.00 82.00 119 PRO A C 1
ATOM 848 O O . PRO A 1 119 ? -14.209 4.554 -21.354 1.00 82.00 119 PRO A O 1
ATOM 851 N N . ASP A 1 120 ? -12.333 5.583 -20.670 1.00 82.81 120 ASP A N 1
ATOM 852 C CA . ASP A 1 120 ? -12.206 6.529 -21.786 1.00 82.81 120 ASP A CA 1
ATOM 853 C C . ASP A 1 120 ? -11.519 5.928 -23.034 1.00 82.81 120 ASP A C 1
ATOM 855 O O . ASP A 1 120 ? -11.407 6.591 -24.065 1.00 82.81 120 ASP A O 1
ATOM 859 N N . GLY A 1 121 ? -11.083 4.664 -22.963 1.00 84.62 121 GLY A N 1
ATOM 860 C CA . GLY A 1 121 ? -10.401 3.946 -24.039 1.00 84.62 121 GLY A CA 1
ATOM 861 C C . GLY A 1 121 ? -8.881 4.125 -24.066 1.00 84.62 121 GLY A C 1
ATOM 862 O O . GLY A 1 121 ? -8.222 3.484 -24.887 1.00 84.62 121 GLY A O 1
ATOM 863 N N . THR A 1 122 ? -8.304 4.944 -23.185 1.00 88.19 122 THR A N 1
ATOM 864 C CA . THR A 1 122 ? -6.846 5.073 -23.059 1.00 88.19 122 THR A CA 1
ATOM 865 C C . THR A 1 122 ? -6.251 3.884 -22.302 1.00 88.19 122 THR A C 1
ATOM 867 O O . THR A 1 122 ? -6.952 3.184 -21.567 1.00 88.19 122 THR A O 1
ATOM 870 N N . THR A 1 123 ? -4.960 3.603 -22.509 1.00 89.94 123 THR A N 1
ATOM 871 C CA . THR A 1 123 ? -4.266 2.498 -21.834 1.00 89.94 123 THR A CA 1
ATOM 872 C C . THR A 1 123 ? -3.126 2.974 -20.947 1.00 89.94 123 THR A C 1
ATOM 874 O O . THR A 1 123 ? -2.472 3.983 -21.213 1.00 89.94 123 THR A O 1
ATOM 877 N N . ALA A 1 124 ? -2.873 2.223 -19.877 1.00 90.06 124 ALA A N 1
ATOM 878 C CA . ALA A 1 124 ? -1.776 2.468 -18.955 1.00 90.06 124 ALA A CA 1
ATOM 879 C C . ALA A 1 124 ? -1.093 1.174 -18.519 1.00 90.06 124 ALA A C 1
ATOM 881 O O . ALA A 1 124 ? -1.731 0.148 -18.292 1.00 90.06 124 ALA A O 1
ATOM 882 N N . ASN A 1 125 ? 0.218 1.257 -18.319 1.00 91.75 125 ASN A N 1
ATOM 883 C CA . ASN A 1 125 ? 1.019 0.149 -17.818 1.00 91.75 125 ASN A CA 1
ATOM 884 C C . ASN A 1 125 ? 0.751 -0.120 -16.335 1.00 91.75 125 ASN A C 1
ATOM 886 O O . ASN A 1 125 ? 0.760 0.808 -15.518 1.00 91.75 125 ASN A O 1
ATOM 890 N N . GLN A 1 126 ? 0.596 -1.397 -15.977 1.00 92.62 126 GLN A N 1
ATOM 891 C CA . GLN A 1 126 ? 0.646 -1.832 -14.587 1.00 92.62 126 GLN A CA 1
ATOM 892 C C . GLN A 1 126 ? 2.068 -2.210 -14.185 1.00 92.62 126 GLN A C 1
ATOM 894 O O . GLN A 1 126 ? 2.690 -3.112 -14.740 1.00 92.62 126 GLN A O 1
ATOM 899 N N . TYR A 1 127 ? 2.549 -1.580 -13.131 1.00 94.81 127 TYR A N 1
ATOM 900 C CA . TYR A 1 127 ? 3.874 -1.775 -12.581 1.00 94.81 127 TYR A CA 1
ATOM 901 C C . TYR A 1 127 ? 3.862 -2.895 -11.541 1.00 94.81 127 TYR A C 1
ATOM 903 O O . TYR A 1 127 ? 2.871 -3.148 -10.845 1.00 94.81 127 TYR A O 1
ATOM 911 N N . ARG A 1 128 ? 4.999 -3.573 -11.412 1.00 94.75 128 ARG A N 1
ATOM 912 C CA . ARG A 1 128 ? 5.266 -4.506 -10.318 1.00 94.75 128 ARG A CA 1
ATOM 913 C C . ARG A 1 128 ? 5.782 -3.730 -9.114 1.00 94.75 128 ARG A C 1
ATOM 915 O O . ARG A 1 128 ? 6.496 -2.745 -9.269 1.00 94.75 128 ARG A O 1
ATOM 922 N N . VAL A 1 129 ? 5.436 -4.191 -7.915 1.00 95.38 129 VAL A N 1
ATOM 923 C CA . VAL A 1 129 ? 5.834 -3.553 -6.655 1.00 95.38 129 VAL A CA 1
ATOM 924 C C . VAL A 1 129 ? 6.923 -4.367 -5.963 1.00 95.38 129 VAL A C 1
ATOM 926 O O . VAL A 1 129 ? 6.874 -5.595 -5.925 1.00 95.38 129 VAL A O 1
ATOM 929 N N . VAL A 1 130 ? 7.892 -3.663 -5.387 1.00 95.38 130 VAL A N 1
ATOM 930 C CA . VAL A 1 130 ? 8.995 -4.191 -4.586 1.00 95.38 130 VAL A CA 1
ATOM 931 C C . VAL A 1 130 ? 8.832 -3.678 -3.150 1.00 95.38 130 VAL A C 1
ATOM 933 O O . VAL A 1 130 ? 8.756 -2.461 -2.948 1.00 95.38 130 VAL A O 1
ATOM 936 N N . PRO A 1 131 ? 8.772 -4.561 -2.138 1.00 93.75 131 PRO A N 1
ATOM 937 C CA . PRO A 1 131 ? 8.691 -4.144 -0.740 1.00 93.75 131 PRO A CA 1
ATOM 938 C C . PRO A 1 131 ? 9.862 -3.231 -0.333 1.00 93.75 131 PRO A C 1
ATOM 940 O O . PRO A 1 131 ? 10.966 -3.408 -0.847 1.00 93.75 131 PRO A O 1
ATOM 943 N N . PRO A 1 132 ? 9.656 -2.273 0.586 1.00 92.88 132 PRO A N 1
ATOM 944 C CA . PRO A 1 132 ? 10.727 -1.400 1.068 1.00 92.88 132 PRO A CA 1
ATOM 945 C C . PRO A 1 132 ? 11.796 -2.152 1.876 1.00 92.88 132 PRO A C 1
ATOM 947 O O . PRO A 1 132 ? 11.543 -3.203 2.464 1.00 92.88 132 PRO A O 1
ATOM 950 N N . THR A 1 133 ? 12.992 -1.569 1.963 1.00 90.81 133 THR A N 1
ATOM 951 C CA . THR A 1 133 ? 14.125 -2.131 2.715 1.00 90.81 133 THR A CA 1
ATOM 952 C C . THR A 1 133 ? 14.126 -1.638 4.161 1.00 90.81 133 THR A C 1
ATOM 954 O O . THR A 1 133 ? 14.193 -0.435 4.404 1.00 90.81 133 THR A O 1
ATOM 957 N N . ASN A 1 134 ? 14.138 -2.551 5.138 1.00 87.81 134 ASN A N 1
ATOM 958 C CA . ASN A 1 134 ? 14.223 -2.237 6.576 1.00 87.81 134 ASN A CA 1
ATOM 959 C C . ASN A 1 134 ? 13.104 -1.313 7.104 1.00 87.81 134 ASN A C 1
ATOM 961 O O . ASN A 1 134 ? 13.309 -0.566 8.058 1.00 87.81 134 ASN A O 1
ATOM 965 N N . ALA A 1 135 ? 11.925 -1.340 6.485 1.00 89.62 135 ALA A N 1
ATOM 966 C CA . ALA A 1 135 ? 10.749 -0.613 6.953 1.00 89.62 135 ALA A CA 1
ATOM 967 C C . ALA A 1 135 ? 9.466 -1.338 6.534 1.00 89.62 135 ALA A C 1
ATOM 969 O O . ALA A 1 135 ? 9.501 -2.130 5.593 1.00 89.62 135 ALA A O 1
ATOM 970 N N . PRO A 1 136 ? 8.324 -1.074 7.191 1.00 91.56 136 PRO A N 1
ATOM 971 C CA . PRO A 1 136 ? 7.047 -1.577 6.713 1.00 91.56 136 PRO A CA 1
ATOM 972 C C . PRO A 1 136 ? 6.625 -0.858 5.425 1.00 91.56 136 PRO A C 1
ATOM 974 O O . PRO A 1 136 ? 6.948 0.318 5.213 1.00 91.56 136 PRO A O 1
ATOM 977 N N . LEU A 1 137 ? 5.859 -1.565 4.587 1.00 92.88 137 LEU A N 1
ATOM 978 C CA . LEU A 1 137 ? 5.226 -0.995 3.395 1.00 92.88 137 LEU A CA 1
ATOM 979 C C . LEU A 1 137 ? 4.251 0.121 3.770 1.00 92.88 137 LEU A C 1
ATOM 981 O O . LEU A 1 137 ? 4.217 1.157 3.114 1.00 92.88 137 LEU A O 1
ATOM 985 N N . MET A 1 138 ? 3.496 -0.074 4.849 1.00 92.69 138 MET A N 1
ATOM 986 C CA . MET A 1 138 ? 2.556 0.904 5.374 1.00 92.69 138 MET A CA 1
ATOM 987 C C . MET A 1 138 ? 2.771 1.086 6.874 1.00 92.69 138 MET A C 1
ATOM 989 O O . MET A 1 138 ? 2.907 0.112 7.609 1.00 92.69 138 MET A O 1
ATOM 993 N N . SER A 1 139 ? 2.768 2.337 7.321 1.00 90.69 139 SER A N 1
ATOM 994 C CA . SER A 1 139 ? 2.723 2.714 8.729 1.00 90.69 139 SER A CA 1
ATOM 995 C C . SER A 1 139 ? 1.496 3.583 8.958 1.00 90.69 139 SER A C 1
ATOM 997 O O . SER A 1 139 ? 1.327 4.602 8.284 1.00 90.69 139 SER A O 1
ATOM 999 N N . ALA A 1 140 ? 0.643 3.159 9.883 1.00 89.12 140 ALA A N 1
ATOM 1000 C CA . ALA A 1 140 ? -0.565 3.866 10.268 1.00 89.12 140 ALA A CA 1
ATOM 1001 C C . ALA A 1 140 ? -0.652 3.917 11.802 1.00 89.12 140 ALA A C 1
ATOM 1003 O O . ALA A 1 140 ? -0.423 2.896 12.458 1.00 89.12 140 ALA A O 1
ATOM 1004 N N . PRO A 1 141 ? -0.970 5.082 12.384 1.00 87.81 141 PRO A N 1
ATOM 1005 C CA . PRO A 1 141 ? -1.247 5.192 13.805 1.00 87.81 141 PRO A CA 1
ATOM 1006 C C . PRO A 1 141 ? -2.576 4.512 14.138 1.00 87.81 141 PRO A C 1
ATOM 1008 O O . PRO A 1 141 ? -3.442 4.319 13.283 1.00 87.81 141 PRO A O 1
ATOM 1011 N N . MET A 1 142 ? -2.730 4.161 15.408 1.00 87.94 142 MET A N 1
ATOM 1012 C CA . MET A 1 142 ? -3.976 3.622 15.928 1.00 87.94 142 MET A CA 1
ATOM 1013 C C . MET A 1 142 ? -5.034 4.730 15.998 1.00 87.94 142 MET A C 1
ATOM 1015 O O . MET A 1 142 ? -4.736 5.844 16.429 1.00 87.94 142 MET A O 1
ATOM 1019 N N . VAL A 1 143 ? -6.261 4.428 15.579 1.00 85.31 143 VAL A N 1
ATOM 1020 C CA . VAL A 1 143 ? -7.389 5.370 15.581 1.00 85.31 143 VAL A CA 1
ATOM 1021 C C . VAL A 1 143 ? -8.483 4.881 16.516 1.00 85.31 143 VAL A C 1
ATOM 1023 O O . VAL A 1 143 ? -8.771 3.688 16.575 1.00 85.31 143 VAL A O 1
ATOM 1026 N N . GLU A 1 144 ? -9.102 5.791 17.257 1.00 86.00 14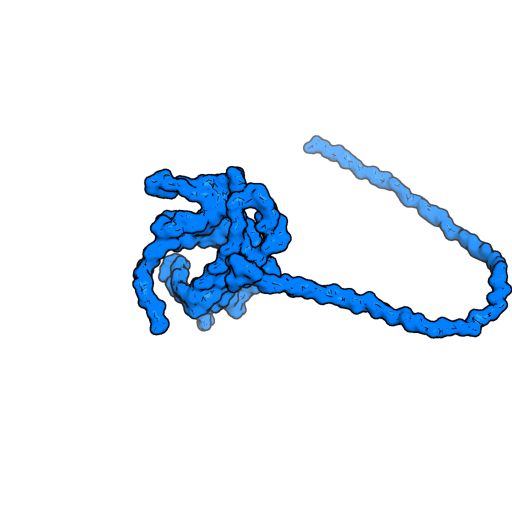4 GLU A N 1
ATOM 1027 C CA . GLU A 1 144 ? -10.259 5.459 18.081 1.00 86.00 144 GLU A CA 1
ATOM 1028 C C . GLU A 1 144 ? -11.525 5.440 17.216 1.00 86.00 144 GLU A C 1
ATOM 1030 O O . GLU A 1 144 ? -11.833 6.398 16.506 1.00 86.00 144 GLU A O 1
ATOM 1035 N N . ILE A 1 145 ? -12.257 4.330 17.261 1.00 82.31 145 ILE A N 1
ATOM 1036 C CA . ILE A 1 145 ? -13.499 4.115 16.526 1.00 82.31 145 ILE A CA 1
ATOM 1037 C C . ILE A 1 145 ? -14.635 3.990 17.531 1.00 82.31 145 ILE A C 1
ATOM 1039 O O . ILE A 1 145 ? -14.686 3.046 18.321 1.00 82.31 145 ILE A O 1
ATOM 1043 N N . THR A 1 146 ? -15.594 4.907 17.465 1.00 78.81 146 THR A N 1
ATOM 1044 C CA . THR A 1 146 ? -16.878 4.742 18.150 1.00 78.81 146 THR A CA 1
ATOM 1045 C C . THR A 1 146 ? -17.683 3.663 17.433 1.00 78.81 146 THR A C 1
ATOM 1047 O O . THR A 1 146 ? -17.949 3.785 16.238 1.00 78.81 146 THR A O 1
ATOM 1050 N N . ILE A 1 147 ? -18.087 2.612 18.148 1.00 73.56 147 ILE A N 1
ATOM 1051 C CA . ILE A 1 147 ? -18.952 1.559 17.600 1.00 73.56 147 ILE A CA 1
ATOM 1052 C C . ILE A 1 147 ? -20.364 1.779 18.146 1.00 73.56 147 ILE A C 1
ATOM 1054 O O . ILE A 1 147 ? -20.610 1.498 19.322 1.00 73.56 147 ILE A O 1
ATOM 1058 N N . PRO A 1 148 ? -21.312 2.266 17.327 1.00 70.88 148 PRO A N 1
ATOM 1059 C CA . PRO A 1 148 ? -22.685 2.444 17.773 1.00 70.88 148 PRO A CA 1
ATOM 1060 C C . PRO A 1 148 ? -23.285 1.119 18.256 1.00 70.88 148 PRO A C 1
ATOM 1062 O O . PRO A 1 148 ? -23.277 0.124 17.535 1.00 70.88 148 PRO A O 1
ATOM 1065 N N . GLY A 1 149 ? -23.827 1.110 19.474 1.00 68.69 149 GLY A N 1
ATOM 1066 C CA . GLY A 1 149 ? -24.561 -0.027 20.029 1.00 68.69 149 GLY A CA 1
ATOM 1067 C C . GLY A 1 149 ? -23.708 -1.023 20.813 1.00 68.69 149 GLY A C 1
ATOM 1068 O O . GLY A 1 149 ? -24.281 -1.904 21.450 1.00 68.69 149 GLY A O 1
ATOM 1069 N N . ILE A 1 150 ? -22.378 -0.874 20.850 1.00 71.69 150 ILE A N 1
ATOM 1070 C CA . ILE A 1 150 ? -21.523 -1.746 21.672 1.00 71.69 150 ILE A CA 1
ATOM 1071 C C . ILE A 1 150 ? -21.849 -1.618 23.167 1.00 71.69 150 ILE A C 1
ATOM 1073 O O . ILE A 1 150 ? -21.825 -2.615 23.883 1.00 71.69 150 ILE A O 1
ATOM 1077 N N . GLN A 1 151 ? -22.300 -0.440 23.608 1.00 69.06 151 GLN A N 1
ATOM 1078 C CA . GLN A 1 151 ? -22.760 -0.190 24.973 1.00 69.06 151 GLN A CA 1
ATOM 1079 C C . GLN A 1 151 ? -23.972 -1.043 25.385 1.00 69.06 151 GLN A C 1
ATOM 1081 O O . GLN A 1 151 ? -24.170 -1.287 26.572 1.00 69.06 151 GLN A O 1
ATOM 1086 N N . ASN A 1 152 ? -24.778 -1.506 24.418 1.00 71.44 152 ASN A N 1
ATOM 1087 C CA . ASN A 1 152 ? -25.940 -2.360 24.685 1.00 71.44 152 ASN A CA 1
ATOM 1088 C C . ASN A 1 152 ? -25.532 -3.810 24.973 1.00 71.44 152 ASN A C 1
ATOM 1090 O O . ASN A 1 152 ? -26.283 -4.543 25.609 1.00 71.44 152 ASN A O 1
ATOM 1094 N N . PHE A 1 153 ? -24.355 -4.221 24.498 1.00 69.25 153 PHE A N 1
ATOM 1095 C CA . PHE A 1 153 ? -23.794 -5.545 24.752 1.00 69.25 153 PHE A CA 1
ATOM 1096 C C . PHE A 1 153 ? -22.798 -5.521 25.915 1.00 69.25 153 PHE A C 1
ATOM 1098 O O . PHE A 1 153 ? -22.697 -6.498 26.652 1.00 69.25 153 PHE A O 1
ATOM 1105 N N . LEU A 1 154 ? -22.072 -4.413 26.084 1.00 68.94 154 LEU A N 1
ATOM 1106 C CA . LEU A 1 154 ? -20.984 -4.250 27.044 1.00 68.94 154 LEU A CA 1
ATOM 1107 C C . LEU A 1 154 ? -21.087 -2.870 27.722 1.00 68.94 154 LEU A C 1
ATOM 1109 O O . LEU A 1 154 ? -20.627 -1.869 27.162 1.00 68.94 154 LEU A O 1
ATOM 1113 N N . PRO A 1 155 ? -21.684 -2.788 28.926 1.00 72.38 155 PRO A N 1
ATOM 1114 C CA . PRO A 1 155 ? -21.840 -1.529 29.647 1.00 72.38 155 PRO A CA 1
ATOM 1115 C C . PRO A 1 155 ? -20.485 -0.857 29.904 1.00 72.38 155 PRO A C 1
ATOM 1117 O O . PRO A 1 155 ? -19.562 -1.486 30.415 1.00 72.38 155 PRO A O 1
ATOM 1120 N N . GLY A 1 156 ? -20.375 0.431 29.574 1.00 68.88 156 GLY A N 1
ATOM 1121 C CA . GLY A 1 156 ? -19.170 1.233 29.822 1.00 68.88 156 GLY A CA 1
ATOM 1122 C C . GLY A 1 156 ? -18.157 1.279 28.675 1.00 68.88 156 GLY A C 1
ATOM 1123 O O . GLY A 1 156 ? -17.176 2.008 28.783 1.00 68.88 156 GLY A O 1
ATOM 1124 N N . ILE A 1 157 ? -18.399 0.573 27.567 1.00 71.81 157 ILE A N 1
ATOM 1125 C CA . ILE A 1 157 ? -17.589 0.687 26.350 1.00 71.81 157 ILE A CA 1
ATOM 1126 C C . ILE A 1 157 ? -18.378 1.433 25.280 1.00 71.81 157 ILE A C 1
ATOM 1128 O O . ILE A 1 157 ? -19.509 1.078 24.963 1.00 71.81 157 ILE A O 1
ATOM 1132 N N . THR A 1 158 ? -17.763 2.464 24.710 1.00 74.19 158 THR A N 1
ATOM 1133 C CA . THR A 1 158 ? -18.327 3.250 23.600 1.00 74.19 158 THR A CA 1
ATOM 1134 C C . THR A 1 158 ? -17.407 3.283 22.384 1.00 74.19 158 THR A C 1
ATOM 1136 O O . THR A 1 158 ? -17.840 3.646 21.290 1.00 74.19 158 THR A O 1
ATOM 1139 N N . SER A 1 159 ? -16.144 2.893 22.555 1.00 79.62 159 SER A N 1
ATOM 1140 C CA . SER A 1 159 ? -15.121 2.948 21.521 1.00 79.62 159 SER A CA 1
ATOM 1141 C C . SER A 1 159 ? -14.131 1.792 21.616 1.00 79.62 159 SER A C 1
ATOM 1143 O O . SER A 1 159 ? -13.972 1.131 22.648 1.00 79.62 159 SER A O 1
ATOM 1145 N N . VAL A 1 160 ? -13.482 1.529 20.489 1.00 85.62 160 VAL A N 1
ATOM 1146 C CA . VAL A 1 160 ? -12.384 0.575 20.356 1.00 85.62 160 VAL A CA 1
ATOM 1147 C C . VAL A 1 160 ? -11.258 1.270 19.621 1.00 85.62 160 VAL A C 1
ATOM 1149 O O . VAL A 1 160 ? -11.501 2.124 18.768 1.00 85.62 160 VAL A O 1
ATOM 1152 N N . PHE A 1 161 ? -10.025 0.898 19.913 1.00 88.25 161 PHE A N 1
ATOM 1153 C CA . PHE A 1 161 ? -8.910 1.368 19.115 1.00 88.25 161 PHE A CA 1
ATOM 1154 C C . PHE A 1 161 ? -8.677 0.408 17.954 1.00 88.25 161 PHE A C 1
ATOM 1156 O O . PHE A 1 161 ? -8.695 -0.801 18.143 1.00 88.25 161 PHE A O 1
ATOM 1163 N N . ALA A 1 162 ? -8.464 0.927 16.753 1.00 88.69 162 ALA A N 1
ATOM 1164 C CA . ALA A 1 162 ? -8.188 0.132 15.570 1.00 88.69 162 ALA A CA 1
ATOM 1165 C C . ALA A 1 162 ? -6.830 0.503 14.983 1.00 88.69 162 ALA A C 1
ATOM 1167 O O . ALA A 1 162 ? -6.547 1.678 14.738 1.00 88.69 162 ALA A O 1
ATOM 1168 N N . GLN A 1 163 ? -6.001 -0.499 14.717 1.00 90.19 163 GLN A N 1
ATOM 1169 C CA . GLN A 1 163 ? -4.755 -0.345 13.980 1.00 90.19 163 GLN A CA 1
ATOM 1170 C C . GLN A 1 163 ? -4.900 -0.971 12.598 1.00 90.19 163 GLN A C 1
ATOM 1172 O O . GLN A 1 163 ? -5.295 -2.130 12.460 1.00 90.19 163 GLN A O 1
ATOM 1177 N N . VAL A 1 164 ? -4.581 -0.195 11.564 1.00 90.31 164 VAL A N 1
ATOM 1178 C CA . VAL A 1 164 ? -4.542 -0.709 10.196 1.00 90.31 164 VAL A CA 1
ATOM 1179 C C . VAL A 1 164 ? -3.232 -1.457 9.995 1.00 90.31 164 VAL A C 1
ATOM 1181 O O . VAL A 1 164 ? -2.152 -0.877 10.107 1.00 90.31 164 VAL A O 1
ATOM 1184 N N . GLU A 1 165 ? -3.328 -2.733 9.650 1.00 91.56 165 GLU A N 1
ATOM 1185 C CA . GLU A 1 165 ? -2.186 -3.588 9.362 1.00 91.56 165 GLU A CA 1
ATOM 1186 C C . GLU A 1 165 ? -2.206 -4.050 7.907 1.00 91.56 165 GLU A C 1
ATOM 1188 O O . GLU A 1 165 ? -3.260 -4.258 7.301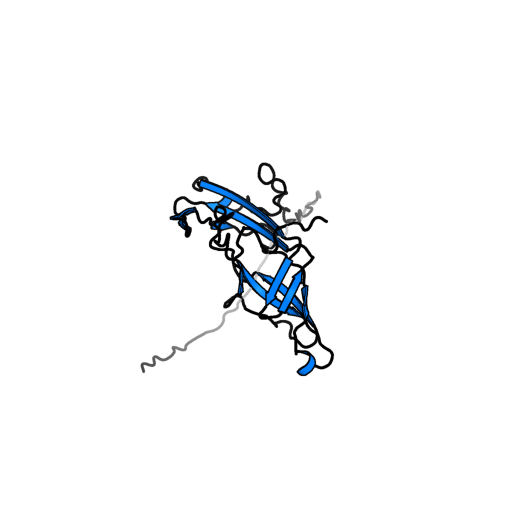 1.00 91.56 165 GLU A O 1
ATOM 1193 N N . GLN A 1 166 ? -1.019 -4.248 7.343 1.00 93.75 166 GLN A N 1
ATOM 1194 C CA . GLN A 1 166 ? -0.881 -4.853 6.028 1.00 93.75 166 GLN A CA 1
ATOM 1195 C C . GLN A 1 166 ? -1.267 -6.338 6.089 1.00 93.75 166 GLN A C 1
ATOM 1197 O O . GLN A 1 166 ? -0.788 -7.079 6.946 1.00 93.75 166 GLN A O 1
ATOM 1202 N N . ALA A 1 167 ? -2.097 -6.781 5.144 1.00 94.56 167 ALA A N 1
ATOM 1203 C CA . ALA A 1 167 ? -2.518 -8.177 5.021 1.00 94.56 167 ALA A CA 1
ATOM 1204 C C . ALA A 1 167 ? -1.961 -8.867 3.761 1.00 94.56 167 ALA A C 1
ATOM 1206 O O . ALA A 1 167 ? -2.088 -10.080 3.616 1.00 94.56 167 ALA A O 1
ATOM 1207 N N . GLY A 1 168 ? -1.327 -8.113 2.857 1.00 93.31 168 GLY A N 1
ATOM 1208 C CA . GLY A 1 168 ? -0.726 -8.632 1.628 1.00 93.31 168 GLY A CA 1
ATOM 1209 C C . GLY A 1 168 ? 0.040 -7.565 0.834 1.00 93.31 168 GLY A C 1
ATOM 1210 O O . GLY A 1 168 ? 0.078 -6.398 1.237 1.00 93.31 168 GLY A O 1
ATOM 1211 N N . PRO A 1 169 ? 0.681 -7.944 -0.286 1.00 92.69 169 PRO A N 1
ATOM 1212 C CA . PRO A 1 169 ? 1.438 -7.016 -1.121 1.00 92.69 169 PRO A CA 1
ATOM 1213 C C . PRO A 1 169 ? 0.522 -6.029 -1.854 1.00 92.69 169 PRO A C 1
ATOM 1215 O O . PRO A 1 169 ? -0.647 -6.316 -2.109 1.00 92.69 169 PRO A O 1
ATOM 1218 N N . VAL A 1 170 ? 1.076 -4.880 -2.245 1.00 94.69 170 VAL A N 1
ATOM 1219 C CA . VAL A 1 170 ? 0.402 -3.967 -3.179 1.00 94.69 170 VAL A CA 1
ATOM 1220 C C . VAL A 1 170 ? 0.349 -4.621 -4.557 1.00 94.69 170 VAL A C 1
ATOM 1222 O O . VAL A 1 170 ? 1.340 -5.182 -5.027 1.00 94.69 170 VAL A O 1
ATOM 1225 N N . THR A 1 171 ? -0.803 -4.536 -5.211 1.00 93.56 171 THR A N 1
ATOM 1226 C CA . THR A 1 171 ? -1.039 -5.100 -6.546 1.00 93.56 171 THR A CA 1
ATOM 1227 C C . THR A 1 171 ? -1.709 -4.077 -7.461 1.00 93.56 171 THR A C 1
ATOM 1229 O O . THR A 1 171 ? -2.172 -3.034 -6.998 1.00 93.56 171 THR A O 1
ATOM 1232 N N . ALA A 1 172 ? -1.733 -4.363 -8.767 1.00 93.12 172 ALA A N 1
ATOM 1233 C CA . ALA A 1 172 ? -2.357 -3.524 -9.794 1.00 93.12 172 ALA A CA 1
ATOM 1234 C C . ALA A 1 172 ? -1.921 -2.044 -9.751 1.00 93.12 172 ALA A C 1
ATOM 1236 O O . ALA A 1 172 ? -2.736 -1.141 -9.945 1.00 93.12 172 ALA A O 1
ATOM 1237 N N . PHE A 1 173 ? -0.640 -1.788 -9.461 1.00 94.25 173 PHE A N 1
ATOM 1238 C CA . PHE A 1 173 ? -0.124 -0.427 -9.363 1.00 94.25 173 PHE A CA 1
ATOM 1239 C C . PHE A 1 173 ? -0.068 0.221 -10.753 1.00 94.25 173 PHE A C 1
ATOM 1241 O O . PHE A 1 173 ? 0.700 -0.199 -11.610 1.00 94.25 173 PHE A O 1
ATOM 1248 N N . THR A 1 174 ? -0.895 1.237 -10.973 1.00 93.19 174 THR A N 1
ATOM 1249 C CA . THR A 1 174 ? -1.095 1.927 -12.251 1.00 93.19 174 THR A CA 1
ATOM 1250 C C . THR A 1 174 ? -0.885 3.430 -12.026 1.00 93.19 174 THR A C 1
ATOM 1252 O O . THR A 1 174 ? -1.850 4.165 -11.826 1.00 93.19 174 THR A O 1
ATOM 1255 N N . PRO A 1 175 ? 0.364 3.929 -12.009 1.00 88.00 175 PRO A N 1
ATOM 1256 C CA . PRO A 1 175 ? 0.663 5.321 -11.650 1.00 88.00 175 PRO A CA 1
ATOM 1257 C C . PRO A 1 175 ? 0.028 6.345 -12.605 1.00 88.00 175 PRO A C 1
ATOM 1259 O O . PRO A 1 175 ? -0.285 7.463 -12.197 1.00 88.00 175 PRO A O 1
ATOM 1262 N N . MET A 1 176 ? -0.205 5.952 -13.861 1.00 86.50 176 MET A N 1
ATOM 1263 C CA . MET A 1 176 ? -0.856 6.788 -14.877 1.00 86.50 176 MET A CA 1
ATOM 1264 C C . MET A 1 176 ? -2.381 6.852 -14.741 1.00 86.50 176 MET A C 1
ATOM 1266 O O . MET A 1 176 ? -3.004 7.606 -15.470 1.00 86.50 176 MET A O 1
ATOM 1270 N N . ALA A 1 177 ? -2.985 6.156 -13.772 1.00 82.94 177 ALA A N 1
ATOM 1271 C CA . ALA A 1 177 ? -4.403 6.316 -13.432 1.00 82.94 177 ALA A CA 1
ATOM 1272 C C . ALA A 1 177 ? -4.706 7.638 -12.693 1.00 82.94 177 ALA A C 1
ATOM 1274 O O . ALA A 1 177 ? -5.763 7.791 -12.085 1.00 82.94 177 ALA A O 1
ATOM 1275 N N . THR A 1 178 ? -3.763 8.584 -12.677 1.00 74.38 178 THR A N 1
ATOM 1276 C CA . THR A 1 178 ? -3.917 9.832 -11.934 1.00 74.38 178 THR A CA 1
ATOM 1277 C C . THR A 1 178 ? -4.856 10.795 -12.636 1.00 74.38 178 THR A C 1
ATOM 1279 O O . THR A 1 178 ? -4.598 11.193 -13.762 1.00 74.38 178 THR A O 1
ATOM 1282 N N . GLY A 1 179 ? -5.915 11.202 -11.935 1.00 74.19 179 GLY A N 1
ATOM 1283 C CA . GLY A 1 179 ? -7.015 11.998 -12.481 1.00 74.19 179 GLY A CA 1
ATOM 1284 C C . GLY A 1 179 ? -8.195 11.148 -12.953 1.00 74.19 179 GLY A C 1
ATOM 1285 O O . GLY A 1 179 ? -9.282 11.691 -13.136 1.00 74.19 179 GLY A O 1
ATOM 1286 N N . GLU A 1 180 ? -8.013 9.831 -13.069 1.00 78.44 180 GLU A N 1
ATOM 1287 C CA . GLU A 1 180 ? -9.019 8.912 -13.590 1.00 78.44 180 GLU A CA 1
ATOM 1288 C C . GLU A 1 180 ? -9.855 8.272 -12.469 1.00 78.44 180 GLU A C 1
ATOM 1290 O O . GLU A 1 180 ? -9.365 8.051 -11.354 1.00 78.44 180 GLU A O 1
ATOM 1295 N N . PRO A 1 181 ? -11.115 7.879 -12.742 1.00 80.31 181 PRO A N 1
ATOM 1296 C CA . PRO A 1 181 ? -11.936 7.085 -11.829 1.00 80.31 181 PRO A CA 1
ATOM 1297 C C . PRO A 1 181 ? -11.471 5.615 -11.791 1.00 80.31 181 PRO A C 1
ATOM 1299 O O . PRO A 1 181 ? -12.277 4.684 -11.840 1.00 80.31 181 PRO A O 1
ATOM 1302 N N . TYR A 1 182 ? -10.158 5.393 -11.709 1.00 84.38 182 TYR A N 1
ATOM 1303 C CA . TYR A 1 182 ? -9.512 4.090 -11.676 1.00 84.38 182 TYR A CA 1
ATOM 1304 C C . TYR A 1 182 ? -8.560 3.996 -10.468 1.00 84.38 182 TYR A C 1
ATOM 1306 O O . TYR A 1 182 ? -7.827 4.946 -10.181 1.00 84.38 182 TYR A O 1
ATOM 1314 N N . PRO A 1 183 ? -8.548 2.877 -9.717 1.00 89.75 183 PRO A N 1
ATOM 1315 C CA . PRO A 1 183 ? -7.656 2.732 -8.573 1.00 89.75 183 PRO A CA 1
ATOM 1316 C C . PRO A 1 183 ? -6.180 2.758 -8.977 1.00 89.75 183 PRO A C 1
ATOM 1318 O O . PRO A 1 183 ? -5.739 1.956 -9.797 1.00 89.75 183 PRO A O 1
ATOM 1321 N N . VAL A 1 184 ? -5.382 3.607 -8.331 1.00 91.81 184 VAL A N 1
ATOM 1322 C CA . VAL A 1 184 ? -3.933 3.681 -8.579 1.00 91.81 184 VAL A CA 1
ATOM 1323 C C . VAL A 1 184 ? -3.236 2.405 -8.126 1.00 91.81 184 VAL A C 1
ATOM 1325 O O . VAL A 1 184 ? -2.221 2.027 -8.692 1.00 91.81 184 VAL A O 1
ATOM 1328 N N . PHE A 1 185 ? -3.753 1.730 -7.103 1.00 93.56 185 PHE A N 1
ATOM 1329 C CA . PHE A 1 185 ? -3.284 0.418 -6.668 1.00 93.56 185 PHE A CA 1
ATOM 1330 C C . PHE A 1 185 ? -4.357 -0.302 -5.857 1.00 93.56 185 PHE A C 1
ATOM 1332 O O . PHE A 1 185 ? -5.386 0.270 -5.493 1.00 93.56 185 PHE A O 1
ATOM 1339 N N . GLN A 1 186 ? -4.091 -1.565 -5.539 1.00 95.00 186 GLN A N 1
ATOM 1340 C CA . GLN A 1 186 ? -4.853 -2.352 -4.583 1.00 95.00 186 GLN A CA 1
ATOM 1341 C C . GLN A 1 186 ? -3.957 -2.729 -3.405 1.00 95.00 186 GLN A C 1
ATOM 1343 O O . GLN A 1 186 ? -2.889 -3.312 -3.597 1.00 95.00 186 GLN A O 1
ATOM 1348 N N . LEU A 1 187 ? -4.388 -2.398 -2.187 1.00 94.75 187 LEU A N 1
ATOM 1349 C CA . LEU A 1 187 ? -3.659 -2.699 -0.956 1.00 94.75 187 LEU A CA 1
ATOM 1350 C C . LEU A 1 187 ? -4.526 -3.565 -0.028 1.00 94.75 187 LEU A C 1
ATOM 1352 O O . LEU A 1 187 ? -5.520 -3.071 0.510 1.00 94.75 187 LEU A O 1
ATOM 1356 N N . PRO A 1 188 ? -4.160 -4.840 0.180 1.00 95.75 188 PRO A N 1
ATOM 1357 C CA . PRO A 1 188 ? -4.800 -5.692 1.169 1.00 95.75 188 PRO A CA 1
ATOM 1358 C C . PRO A 1 188 ? -4.414 -5.264 2.590 1.00 95.75 188 PRO A C 1
ATOM 1360 O O . PRO A 1 188 ? -3.232 -5.249 2.948 1.00 95.75 188 PRO A O 1
ATOM 1363 N N . ILE A 1 189 ? -5.414 -4.965 3.412 1.00 94.00 189 ILE A N 1
ATOM 1364 C CA . ILE A 1 189 ? -5.265 -4.606 4.825 1.00 94.00 189 ILE A CA 1
ATOM 1365 C C . ILE A 1 189 ? -6.153 -5.482 5.715 1.00 94.00 189 ILE A C 1
ATOM 1367 O O . ILE A 1 189 ? -7.083 -6.148 5.255 1.00 94.00 189 ILE A O 1
ATOM 1371 N N . LYS A 1 190 ? -5.896 -5.424 7.014 1.00 93.19 190 LYS A N 1
ATOM 1372 C CA . LYS A 1 190 ? -6.781 -5.894 8.082 1.00 93.19 190 LYS A CA 1
ATOM 1373 C C . LYS A 1 190 ? -6.766 -4.869 9.215 1.00 93.19 190 LYS A C 1
ATOM 1375 O O . LYS A 1 190 ? -5.829 -4.077 9.313 1.00 93.19 190 LYS A O 1
ATOM 1380 N N . LEU A 1 191 ? -7.799 -4.864 10.048 1.00 90.75 191 LEU A N 1
ATOM 1381 C CA . LEU A 1 191 ? -7.876 -3.965 11.201 1.00 90.75 191 LEU A CA 1
ATOM 1382 C C . LEU A 1 191 ? -7.732 -4.780 12.476 1.00 90.75 191 LEU A C 1
ATOM 1384 O O . LEU A 1 191 ? -8.570 -5.640 12.725 1.00 90.75 191 LEU A O 1
ATOM 1388 N N . HIS A 1 192 ? -6.704 -4.511 13.269 1.00 91.56 192 HIS A N 1
ATOM 1389 C CA . HIS A 1 192 ? -6.581 -5.060 14.613 1.00 91.56 192 HIS A CA 1
ATOM 1390 C C . HIS A 1 192 ? -7.356 -4.170 15.582 1.00 91.56 192 HIS A C 1
ATOM 1392 O O . HIS A 1 192 ? -7.099 -2.968 15.650 1.00 91.56 192 HIS A O 1
ATOM 1398 N N . LEU A 1 193 ? -8.325 -4.739 16.294 1.00 89.06 193 LEU A N 1
ATOM 1399 C CA . LEU A 1 193 ? -9.145 -4.045 17.275 1.00 89.06 193 LEU A CA 1
ATOM 1400 C C . LEU A 1 193 ? -8.631 -4.296 18.695 1.00 89.06 193 LEU A C 1
ATOM 1402 O O . LEU A 1 193 ? -8.558 -5.434 19.152 1.00 89.06 193 LEU A O 1
ATOM 1406 N N . TYR A 1 194 ? -8.368 -3.217 19.420 1.00 87.44 194 TYR A N 1
ATOM 1407 C CA . TYR A 1 194 ? -7.934 -3.224 20.807 1.00 87.44 194 TYR A CA 1
ATOM 1408 C C . TYR A 1 194 ? -9.042 -2.692 21.715 1.00 87.44 194 TYR A C 1
ATOM 1410 O O . TYR A 1 194 ? -9.542 -1.573 21.551 1.00 87.44 194 TYR A O 1
ATOM 1418 N N . ASN A 1 195 ? -9.408 -3.502 22.703 1.00 83.00 195 ASN A N 1
ATOM 1419 C CA . ASN A 1 195 ? -10.295 -3.147 23.804 1.00 83.00 195 ASN A CA 1
ATOM 1420 C C . ASN A 1 195 ? -10.030 -4.102 24.981 1.00 83.00 195 ASN A C 1
ATOM 1422 O O . ASN A 1 195 ? -9.579 -5.222 24.766 1.00 83.00 195 ASN A O 1
ATOM 1426 N N . ALA A 1 196 ? -10.353 -3.694 26.211 1.00 80.31 196 ALA A N 1
ATOM 1427 C CA . ALA A 1 196 ? -10.232 -4.537 27.403 1.00 80.31 196 ALA A CA 1
ATOM 1428 C C . ALA A 1 196 ? -11.009 -5.870 27.324 1.00 80.31 196 ALA A C 1
ATOM 1430 O O . ALA A 1 196 ? -10.678 -6.814 28.034 1.00 80.31 196 ALA A O 1
ATOM 1431 N N . LEU A 1 197 ? -12.044 -5.948 26.483 1.00 78.81 197 LEU A N 1
ATOM 1432 C CA . LEU A 1 197 ? -12.908 -7.126 26.331 1.00 78.81 197 LEU A CA 1
ATOM 1433 C C . LEU A 1 197 ? -12.537 -8.002 25.134 1.00 78.81 197 LEU A C 1
ATOM 1435 O O . LEU A 1 197 ? -13.046 -9.114 25.001 1.00 78.81 197 LEU A O 1
ATOM 1439 N N . PHE A 1 198 ? -11.693 -7.496 24.240 1.00 82.00 198 PHE A N 1
ATOM 1440 C CA . PHE A 1 198 ? -11.283 -8.217 23.047 1.00 82.00 198 PHE A CA 1
ATOM 1441 C C . PHE A 1 198 ? -9.987 -8.970 23.327 1.00 82.00 198 PHE A C 1
ATOM 1443 O O . PHE A 1 198 ? -9.082 -8.461 23.985 1.00 82.00 198 PHE A O 1
ATOM 1450 N N . GLY A 1 199 ? -9.902 -10.206 22.833 1.00 81.81 199 GLY A N 1
ATOM 1451 C CA . GLY A 1 199 ? -8.642 -10.940 22.843 1.00 81.81 199 GLY A CA 1
ATOM 1452 C C . GLY A 1 199 ? -7.594 -10.258 21.953 1.00 81.81 199 GLY A C 1
ATOM 1453 O O . GLY A 1 199 ? -7.959 -9.464 21.083 1.00 81.81 199 GLY A O 1
ATOM 1454 N N . PRO A 1 200 ? -6.306 -10.613 22.105 1.00 86.94 200 PRO A N 1
ATOM 1455 C CA . PRO A 1 200 ? -5.205 -10.041 21.318 1.00 86.94 200 PRO A CA 1
ATOM 1456 C C . PRO A 1 200 ? -5.267 -10.378 19.818 1.00 86.94 200 PRO A C 1
ATOM 1458 O O . PRO A 1 200 ? -4.416 -9.931 19.059 1.00 86.94 200 PRO A O 1
ATOM 1461 N N . ASP A 1 201 ? -6.248 -11.182 19.401 1.00 89.69 201 ASP A N 1
ATOM 1462 C CA . ASP A 1 201 ? -6.445 -11.631 18.025 1.00 89.69 201 ASP A CA 1
ATOM 1463 C C . ASP A 1 201 ? -7.779 -11.143 17.434 1.00 89.69 201 ASP A C 1
ATOM 1465 O O . ASP A 1 201 ? -8.365 -11.775 16.550 1.00 89.69 201 ASP A O 1
ATOM 1469 N N . CYS A 1 202 ? -8.315 -10.030 17.938 1.00 90.56 202 CYS A N 1
ATOM 1470 C CA . CYS A 1 202 ? -9.548 -9.455 17.414 1.00 90.56 202 CYS A CA 1
ATOM 1471 C C . CYS A 1 202 ? -9.265 -8.655 16.136 1.00 90.56 202 CYS A C 1
ATOM 1473 O O . CYS A 1 202 ? -8.841 -7.502 16.194 1.00 90.56 202 CYS A O 1
ATOM 1475 N N . TYR A 1 203 ? -9.516 -9.262 14.974 1.00 91.38 203 TYR A N 1
ATOM 1476 C CA . TYR A 1 203 ? -9.317 -8.619 13.675 1.00 91.38 203 TYR A CA 1
ATOM 1477 C C . TYR A 1 203 ? -10.613 -8.476 12.874 1.00 91.38 203 TYR A C 1
ATOM 1479 O O . TYR A 1 203 ? -11.467 -9.364 12.863 1.00 91.38 203 TYR A O 1
ATOM 1487 N N . VAL A 1 204 ? -10.710 -7.383 12.115 1.00 89.31 204 VAL A N 1
ATOM 1488 C CA . VAL A 1 204 ? -11.616 -7.265 10.966 1.00 89.31 204 VAL A CA 1
ATOM 1489 C C . VAL A 1 204 ? -10.828 -7.585 9.701 1.00 89.31 204 VAL A C 1
ATOM 1491 O O . VAL A 1 204 ? -9.888 -6.872 9.336 1.00 89.31 204 VAL A O 1
ATOM 1494 N N . GLY A 1 205 ? -11.230 -8.661 9.026 1.00 90.94 205 GLY A N 1
ATOM 1495 C CA . GLY A 1 205 ? -10.461 -9.260 7.937 1.00 90.94 205 GLY A CA 1
ATOM 1496 C C . GLY A 1 205 ? -9.317 -10.140 8.448 1.00 90.94 205 GLY A C 1
ATOM 1497 O O . GLY A 1 205 ? -9.124 -10.330 9.646 1.00 90.94 205 GLY A O 1
ATOM 1498 N N . SER A 1 206 ? -8.560 -10.720 7.525 1.00 94.00 206 SER A N 1
ATOM 1499 C CA . SER A 1 206 ? -7.404 -11.569 7.826 1.00 94.00 206 SER A CA 1
ATOM 1500 C C . SER A 1 206 ? -6.418 -11.573 6.659 1.00 94.00 206 SER A C 1
ATOM 1502 O O . SER A 1 206 ? -6.700 -11.018 5.601 1.00 94.00 206 SER A O 1
ATOM 1504 N N . ASN A 1 207 ? -5.273 -12.238 6.815 1.00 95.06 207 ASN A N 1
ATOM 1505 C CA . ASN A 1 207 ? -4.329 -12.407 5.706 1.00 95.06 207 ASN A CA 1
ATOM 1506 C C . ASN A 1 207 ? -4.921 -13.260 4.561 1.00 95.06 207 ASN A C 1
ATOM 1508 O O . ASN A 1 207 ? -4.531 -13.089 3.411 1.00 95.06 207 ASN A O 1
ATOM 1512 N N . SER A 1 208 ? -5.861 -14.170 4.855 1.00 95.25 208 SER A N 1
ATOM 1513 C CA . SER A 1 208 ? -6.541 -15.003 3.848 1.00 95.25 208 SER A CA 1
ATOM 1514 C C . SER A 1 208 ? -7.818 -14.368 3.290 1.00 95.25 208 SER A C 1
ATOM 1516 O O . SER A 1 208 ? -8.216 -14.685 2.172 1.00 95.25 208 SER A O 1
ATOM 1518 N N . ALA A 1 209 ? -8.446 -13.463 4.041 1.00 95.75 209 ALA A N 1
ATOM 1519 C CA . ALA A 1 209 ? -9.622 -12.696 3.633 1.00 95.75 209 ALA A CA 1
ATOM 1520 C C . ALA A 1 209 ? -9.439 -11.209 3.997 1.00 95.75 209 ALA A C 1
ATOM 1522 O O . ALA A 1 209 ? -10.031 -10.730 4.972 1.00 95.75 209 ALA A O 1
ATOM 1523 N N . PRO A 1 210 ? -8.570 -10.486 3.271 1.00 95.88 210 PRO A N 1
ATOM 1524 C CA . PRO A 1 210 ? -8.246 -9.100 3.580 1.00 95.88 210 PRO A CA 1
ATOM 1525 C C . PRO A 1 210 ? -9.336 -8.129 3.116 1.00 95.88 210 PRO A C 1
ATOM 1527 O O . PRO A 1 210 ? -10.094 -8.395 2.182 1.00 95.88 210 PRO A O 1
ATOM 1530 N N . LEU A 1 211 ? -9.355 -6.947 3.724 1.00 92.56 211 LEU A N 1
ATOM 1531 C CA . LEU A 1 211 ? -10.059 -5.783 3.195 1.00 92.56 211 LEU A CA 1
ATOM 1532 C C . LEU A 1 211 ? -9.187 -5.172 2.086 1.00 92.56 211 LEU A C 1
ATOM 1534 O O . LEU A 1 211 ? -8.018 -4.871 2.316 1.00 92.56 211 LEU A O 1
ATOM 1538 N N . ILE A 1 212 ? -9.727 -4.988 0.880 1.00 94.44 212 ILE A N 1
ATOM 1539 C CA . ILE A 1 212 ? -8.956 -4.457 -0.256 1.00 94.44 212 ILE A CA 1
ATOM 1540 C C . ILE A 1 212 ? -9.199 -2.957 -0.407 1.00 94.44 212 ILE A C 1
ATOM 1542 O O . ILE A 1 212 ? -10.271 -2.538 -0.849 1.00 94.44 212 ILE A O 1
ATOM 1546 N N . LEU A 1 213 ? -8.187 -2.146 -0.098 1.00 90.56 213 LEU A N 1
ATOM 1547 C CA . LEU A 1 213 ? -8.201 -0.716 -0.395 1.00 90.56 213 LEU A CA 1
ATOM 1548 C C . LEU A 1 213 ? -7.929 -0.480 -1.881 1.00 90.56 213 LEU A C 1
ATOM 1550 O O . LEU A 1 213 ? -6.986 -1.043 -2.434 1.00 90.56 213 LEU A O 1
ATOM 1554 N N . LYS A 1 214 ? -8.736 0.383 -2.503 1.00 91.31 214 LYS A N 1
ATOM 1555 C CA . LYS A 1 214 ? -8.651 0.758 -3.923 1.00 91.31 214 LYS A CA 1
ATOM 1556 C C . LYS A 1 214 ? -8.638 2.285 -4.083 1.00 91.31 214 LYS A C 1
ATOM 1558 O O . LYS A 1 214 ? -9.633 2.849 -4.536 1.00 91.31 214 LYS A O 1
ATOM 1563 N N . PRO A 1 215 ? -7.577 2.979 -3.639 1.00 86.81 215 PRO A N 1
ATOM 1564 C CA . PRO A 1 215 ? -7.524 4.433 -3.712 1.00 86.81 215 PRO A CA 1
ATOM 1565 C C . PRO A 1 215 ? -7.478 4.917 -5.161 1.00 86.81 215 PRO A C 1
ATOM 1567 O O . PRO A 1 215 ? -6.686 4.431 -5.964 1.00 86.81 215 PRO A O 1
ATOM 1570 N N . THR A 1 216 ? -8.306 5.907 -5.468 1.00 84.62 216 THR A N 1
ATOM 1571 C CA . THR A 1 216 ? -8.314 6.655 -6.728 1.00 84.62 216 THR A CA 1
ATOM 1572 C C . THR A 1 216 ? -7.664 8.014 -6.504 1.00 84.62 216 THR A C 1
ATOM 1574 O O . THR A 1 216 ? -7.771 8.583 -5.415 1.00 84.62 216 THR A O 1
ATOM 1577 N N . THR A 1 217 ? -7.035 8.575 -7.527 1.00 73.12 217 THR A N 1
ATOM 1578 C CA . THR A 1 217 ? -6.507 9.941 -7.494 1.00 73.12 217 THR A CA 1
ATOM 1579 C C . THR A 1 217 ? -7.383 10.806 -8.391 1.00 73.12 217 THR A C 1
ATOM 1581 O O . THR A 1 217 ? -7.362 10.692 -9.604 1.00 73.12 217 THR A O 1
ATOM 1584 N N . GLY A 1 218 ? -8.203 11.653 -7.777 1.00 63.25 218 GLY A N 1
ATOM 1585 C CA . GLY A 1 218 ? -9.143 12.553 -8.445 1.00 63.25 218 GLY A CA 1
ATOM 1586 C C . GLY A 1 218 ? -9.656 13.591 -7.448 1.00 63.25 218 GLY A C 1
ATOM 1587 O O . GLY A 1 218 ? -9.214 13.611 -6.296 1.00 63.25 218 GLY A O 1
ATOM 1588 N N . THR A 1 219 ? -10.590 14.457 -7.847 1.00 56.12 219 THR A N 1
ATOM 1589 C CA . THR A 1 219 ? -11.235 15.376 -6.898 1.00 56.12 219 THR A CA 1
ATOM 1590 C C . THR A 1 219 ? -12.020 14.573 -5.864 1.00 56.12 219 THR A C 1
ATOM 1592 O O . THR A 1 219 ? -13.058 13.988 -6.172 1.00 56.12 219 THR A O 1
ATOM 1595 N N . THR A 1 220 ? -11.530 14.534 -4.627 1.00 52.88 220 THR A N 1
ATOM 1596 C CA . THR A 1 220 ? -12.303 14.029 -3.490 1.00 52.88 220 THR A CA 1
ATOM 1597 C C . THR A 1 220 ? -13.459 14.985 -3.207 1.00 52.88 220 THR A C 1
ATOM 1599 O O . THR A 1 220 ? -13.340 16.173 -3.484 1.00 52.88 220 THR A O 1
ATOM 1602 N N . ALA A 1 221 ? -14.575 14.501 -2.659 1.00 49.03 221 ALA A N 1
ATOM 1603 C CA . ALA A 1 221 ? -15.669 15.357 -2.204 1.00 49.03 221 ALA A CA 1
ATOM 1604 C C . ALA A 1 221 ? -15.628 15.510 -0.664 1.00 49.03 221 ALA A C 1
ATOM 1606 O O . ALA A 1 221 ? -15.741 14.502 0.046 1.00 49.03 221 ALA A O 1
ATOM 1607 N N . PRO A 1 222 ? -15.505 16.740 -0.124 1.00 50.06 222 PRO A N 1
ATOM 1608 C CA . PRO A 1 222 ? -15.325 18.001 -0.846 1.00 50.06 222 PRO A CA 1
ATOM 1609 C C . PRO A 1 222 ? -13.905 18.130 -1.434 1.00 50.06 222 PRO A C 1
ATOM 1611 O O . PRO A 1 222 ? -12.967 17.532 -0.890 1.00 50.06 222 PRO A O 1
ATOM 1614 N N . PRO A 1 223 ? -13.736 18.888 -2.535 1.00 51.25 223 PRO A N 1
ATOM 1615 C CA . PRO A 1 223 ? -12.414 19.223 -3.053 1.00 51.25 223 PRO A CA 1
ATOM 1616 C C . PRO A 1 223 ? -11.593 19.947 -1.983 1.00 51.25 223 PRO A C 1
ATOM 1618 O O . PRO A 1 223 ? -12.159 20.549 -1.068 1.00 51.25 223 PRO A O 1
ATOM 1621 N N . ALA A 1 224 ? -10.264 19.916 -2.108 1.00 44.34 224 ALA A N 1
ATOM 1622 C CA . ALA A 1 224 ? -9.384 20.778 -1.317 1.00 44.34 224 ALA A CA 1
ATOM 1623 C C . ALA A 1 224 ? -9.938 22.225 -1.306 1.00 44.34 224 ALA A C 1
ATOM 1625 O O . ALA A 1 224 ? -10.339 22.722 -2.361 1.00 44.34 224 ALA A O 1
ATOM 1626 N N . PRO A 1 225 ? -10.025 22.867 -0.124 1.00 55.94 225 PRO A N 1
ATOM 1627 C CA . PRO A 1 225 ? -8.835 23.272 0.612 1.00 55.94 225 PRO A CA 1
ATOM 1628 C C . PRO A 1 225 ? -8.964 23.009 2.119 1.00 55.94 225 PRO A C 1
ATOM 1630 O O . PRO A 1 225 ? -9.683 23.712 2.821 1.00 55.94 225 PRO A O 1
ATOM 1633 N N . ALA A 1 226 ? -8.203 22.059 2.655 1.00 42.19 226 ALA A N 1
ATOM 1634 C CA . ALA A 1 226 ? -7.794 22.173 4.053 1.00 42.19 226 ALA A CA 1
ATOM 1635 C C . ALA A 1 226 ? -6.435 22.881 4.048 1.00 42.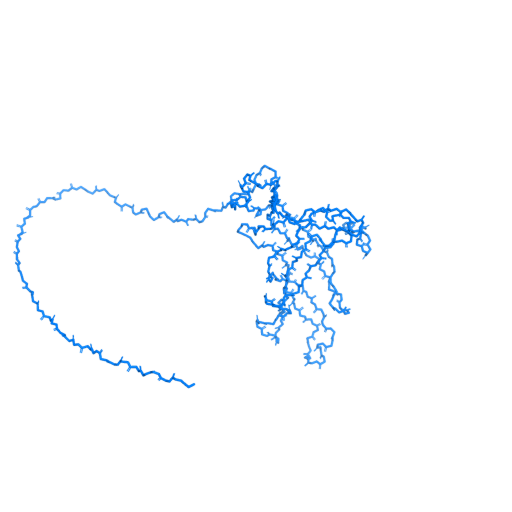19 226 ALA A C 1
ATOM 1637 O O . ALA A 1 226 ? -5.382 22.249 4.078 1.00 42.19 226 ALA A O 1
ATOM 1638 N N . ALA A 1 227 ? -6.480 24.204 3.869 1.00 31.25 227 ALA A N 1
ATOM 1639 C CA . ALA A 1 227 ? -5.398 25.070 4.322 1.00 31.25 227 ALA A CA 1
ATOM 1640 C C . ALA A 1 227 ? -5.234 24.878 5.851 1.00 31.25 227 ALA A C 1
ATOM 1642 O O . ALA A 1 227 ? -6.219 24.493 6.488 1.00 31.25 227 ALA A O 1
ATOM 1643 N N . PRO A 1 228 ? -4.015 25.057 6.396 1.00 36.81 228 PRO A N 1
ATOM 1644 C CA . PRO A 1 228 ? -3.657 24.689 7.771 1.00 36.81 228 PRO A CA 1
ATOM 1645 C C . PRO A 1 228 ? -4.585 25.255 8.848 1.00 36.81 228 PRO A C 1
ATOM 1647 O O . PRO A 1 228 ? -5.127 26.366 8.646 1.00 36.81 228 PRO A O 1
#

InterPro domains:
  IPR006311 Twin-arginine translocation pathway, signal sequence [PS51318] (1-50)

Secondary structure (DSSP, 8-state):
----PPPP---------------------------------------PPPP-GGGTT-TT--TTSHHHH-TT-SEEEEEEEEE--EEEEETTEEEEE-S-EEEEEEEEE-TTPPEEE-TTS-EEEPBEEEPPSSS-SEE---EEEE-TTHHHHSTT--EEEEEEEE-S--B-B-GGGTTSSSBS-BEEEEEEEE-TTS-TT-EES-SSS-EEE--B-S-PSSPS----

Sequence (228 aa):
MRRTPPDHSASPDRTADRAGSRRKLGRLAVPAALAGAALLAGTVPASAAAPGGPYTGMGNCPLSAPAMADPANLQVGCLVSVTNGGKFTLGSTVVPFNSPIKLQFGFYWDKSAPEVTFPDGTTANQYRVVPPTNAPLMSAPMVEITIPGIQNFLPGITSVFAQVEQAGPVTAFTPMATGEPYPVFQLPIKLHLYNALFGPDCYVGSNSAPLILKPTTGTTAPPAPAAP

Foldseek 3Di:
DDDDDDDDDDDDDDDDDDDDDDDDDDDDDDDDDDDPDDPPVPPPPPDPDQDDDPCVPQGQEPCVPPQNVDPQWPDKDKDKDKDQWDWDQDPNFIFTDRHIKIAIWIKTHHPPFDWDQAPVRDIFTFIDTGAGHPDHRIDDDKGKGFDPPVCVVPPPDGIKIKDKAFLDDKGRQTCVLAAHPFFNIKTFIKIQTDDPPDDRPDIHAHSVGTDIDRDGHHQDVVGDDPDD